Protein AF-A0A426TW66-F1 (afdb_monomer_lite)

Sequence (230 aa):
MRAAFLPTLPHASPLDLADAPLREALSFLQVVGLVAVHGSPQHYQATPQLADAPFALLLLHHLANQCDPRQQALSRIQRTLVASDTLAVTPQALRATMERGPLRDLFAWTGEKVTFWSHLYAYLGLMRRIERTTELLVLPQPALVLTTLTWAQQCLDANPSLAAALRLIDQTLYACFTSHGQLQRGLAQTLSAMERLGQLRFSHHADAAQSLMLGERRVSEVVMAIAKSS

pLDDT: mean 81.34, std 17.37, range [26.92, 97.38]

Foldseek 3Di:
DDDDDDPPDPDDDDPPCVDPVVVVVLVVCVVLQQWDWDDPVTDTDGDPDQPPADPLQSSLLSLLPDPDLLSVVLQVLQLVCQQVLNFKDALVRSQVCCCPHPNNVSDPRDSVVSVVSLVSCVVSQQWDQDPVDRMIGRAGALVNVVSQLVSLCVVDPDFQWPLSSQVCCCNRGHNQAHNVRAGRPRDLVSVVVCVVVVQKDFDDDPPQPDWHDSPPDTTTGIDGDDPPPD

Organism: NCBI:txid2491704

Radius of gyration: 20.42 Å; chains: 1; bounding box: 43×54×55 Å

Structure (mmCIF, N/CA/C/O backbone):
data_AF-A0A426TW66-F1
#
_entry.id   AF-A0A426TW66-F1
#
loop_
_atom_site.group_PDB
_atom_site.id
_atom_site.type_symbol
_atom_site.label_atom_id
_atom_site.label_alt_id
_atom_site.label_comp_id
_atom_site.label_asym_id
_atom_site.label_entity_id
_atom_site.label_seq_id
_atom_site.pdbx_PDB_ins_code
_atom_site.Cartn_x
_atom_site.Cartn_y
_atom_site.Cartn_z
_atom_site.occupancy
_atom_site.B_iso_or_equiv
_atom_site.auth_seq_id
_atom_site.auth_comp_id
_atom_site.auth_asym_id
_atom_site.auth_atom_id
_atom_site.pdbx_PDB_model_num
ATOM 1 N N . MET A 1 1 ? -19.239 38.820 8.062 1.00 35.19 1 MET A N 1
ATOM 2 C CA . MET A 1 1 ? -19.189 38.189 6.726 1.00 35.19 1 MET A CA 1
ATOM 3 C C . MET A 1 1 ? -18.083 38.852 5.918 1.00 35.19 1 MET A C 1
ATOM 5 O O . MET A 1 1 ? -18.256 39.984 5.493 1.00 35.19 1 MET A O 1
ATOM 9 N N . ARG A 1 2 ? -16.920 38.207 5.780 1.00 26.92 2 ARG A N 1
ATOM 10 C CA . ARG A 1 2 ? -15.842 38.652 4.885 1.00 26.92 2 ARG A CA 1
ATOM 11 C C . ARG A 1 2 ? -15.677 37.578 3.817 1.00 26.92 2 ARG A C 1
ATOM 13 O O . ARG A 1 2 ? -15.284 36.463 4.140 1.00 26.92 2 ARG A O 1
ATOM 20 N N . ALA A 1 3 ? -16.045 37.914 2.586 1.00 33.59 3 ALA A N 1
ATOM 21 C CA . ALA A 1 3 ? -15.750 37.106 1.415 1.00 33.59 3 ALA A CA 1
ATOM 22 C C . ALA A 1 3 ? -14.232 37.128 1.187 1.00 33.59 3 ALA A C 1
ATOM 24 O O . ALA A 1 3 ? -13.628 38.201 1.129 1.00 33.59 3 ALA A O 1
ATOM 25 N N . ALA A 1 4 ? -13.618 35.950 1.115 1.00 30.31 4 ALA A N 1
ATOM 26 C CA . ALA A 1 4 ? -12.227 35.817 0.719 1.00 30.31 4 ALA A CA 1
ATOM 27 C C . ALA A 1 4 ? -12.132 36.046 -0.795 1.00 30.31 4 ALA A C 1
ATOM 29 O O . ALA A 1 4 ? -12.751 35.331 -1.580 1.00 30.31 4 ALA A O 1
ATOM 30 N N . PHE A 1 5 ? -11.380 37.075 -1.182 1.00 30.61 5 PHE A N 1
ATOM 31 C CA . PHE A 1 5 ? -10.967 37.321 -2.558 1.00 30.61 5 PHE A CA 1
ATOM 32 C C . PHE A 1 5 ? -10.140 36.128 -3.048 1.00 30.61 5 PHE A C 1
ATOM 34 O O . PHE A 1 5 ? -9.024 35.908 -2.580 1.00 30.61 5 PHE A O 1
ATOM 41 N N . LEU A 1 6 ? -10.682 35.372 -4.000 1.00 28.28 6 LEU A N 1
ATOM 42 C CA . LEU A 1 6 ? -9.867 34.539 -4.874 1.00 28.28 6 LEU A CA 1
ATOM 43 C C . LEU A 1 6 ? -9.188 35.476 -5.884 1.00 28.28 6 LEU A C 1
ATOM 45 O O . LEU A 1 6 ? -9.882 36.312 -6.472 1.00 28.28 6 LEU A O 1
ATOM 49 N N . PRO A 1 7 ? -7.863 35.391 -6.092 1.00 31.64 7 PRO A N 1
ATOM 50 C CA . PRO A 1 7 ? -7.223 36.136 -7.163 1.00 31.64 7 PRO A CA 1
ATOM 51 C C . PRO A 1 7 ? -7.845 35.688 -8.488 1.00 31.64 7 PRO A C 1
ATOM 53 O O . PRO A 1 7 ? -7.851 34.502 -8.818 1.00 31.64 7 PRO A O 1
ATOM 56 N N . THR A 1 8 ? -8.407 36.640 -9.228 1.00 33.94 8 THR A N 1
ATOM 57 C CA . THR A 1 8 ? -8.869 36.439 -10.599 1.00 33.94 8 THR A CA 1
ATOM 58 C C . THR A 1 8 ? -7.674 36.009 -11.439 1.00 33.94 8 THR A C 1
ATOM 60 O O . THR A 1 8 ? -6.828 36.833 -11.789 1.00 33.94 8 THR A O 1
ATOM 63 N N . LEU A 1 9 ? -7.583 34.708 -11.718 1.00 34.56 9 LEU A N 1
ATOM 64 C CA . LEU A 1 9 ? -6.670 34.184 -12.723 1.00 34.56 9 LEU A CA 1
ATOM 65 C C . LEU A 1 9 ? -6.994 34.875 -14.059 1.00 34.56 9 LEU A C 1
ATOM 67 O O . LEU A 1 9 ? -8.177 35.035 -14.382 1.00 34.56 9 LEU A O 1
ATOM 71 N N . PRO A 1 10 ? -5.979 35.314 -14.824 1.00 36.47 10 PRO A N 1
ATOM 72 C CA . PRO A 1 10 ? -6.203 35.868 -16.152 1.00 36.47 10 PRO A CA 1
ATOM 73 C C . PRO A 1 10 ? -6.950 34.825 -16.987 1.00 36.47 10 PRO A C 1
ATOM 75 O O . PRO A 1 10 ? -6.672 33.633 -16.855 1.00 36.47 10 PRO A O 1
ATOM 78 N N . HIS A 1 11 ? -7.932 35.278 -17.776 1.00 37.81 11 HIS A N 1
ATOM 79 C CA . HIS A 1 11 ? -8.797 34.443 -18.611 1.00 37.81 11 HIS A CA 1
ATOM 80 C C . HIS A 1 11 ? -8.051 33.226 -19.161 1.00 37.81 11 HIS A C 1
ATOM 82 O O . HIS A 1 11 ? -7.112 33.371 -19.941 1.00 37.81 11 HIS A O 1
ATOM 88 N N . ALA A 1 12 ? -8.466 32.038 -18.716 1.00 37.38 12 ALA A N 1
ATOM 89 C CA . ALA A 1 12 ? -7.946 30.787 -19.227 1.00 37.38 12 ALA A CA 1
ATOM 90 C C . ALA A 1 12 ? -8.187 30.762 -20.739 1.00 37.38 12 ALA A C 1
ATOM 92 O O . ALA A 1 12 ? -9.336 30.730 -21.187 1.00 37.38 12 ALA A O 1
ATOM 93 N N . SER A 1 13 ? -7.106 30.802 -21.519 1.00 38.66 13 SER A N 1
ATOM 94 C CA . SER A 1 13 ? -7.157 30.384 -22.914 1.00 38.66 13 SER A CA 1
ATOM 95 C C . SER A 1 13 ? -7.835 29.011 -22.970 1.00 38.66 13 SER A C 1
ATOM 97 O O . SER A 1 13 ? -7.556 28.176 -22.101 1.00 38.66 13 SER A O 1
ATOM 99 N N . PRO A 1 14 ? -8.733 28.756 -23.939 1.00 44.84 14 PRO A N 1
ATOM 100 C CA . PRO A 1 14 ? -9.271 27.415 -24.131 1.00 44.84 14 PRO A CA 1
ATOM 101 C C . PRO A 1 14 ? -8.089 26.447 -24.233 1.00 44.84 14 PRO A C 1
ATOM 103 O O . PRO A 1 14 ? -7.143 26.729 -24.966 1.00 44.84 14 PRO A O 1
ATOM 106 N N . LEU A 1 15 ? -8.112 25.376 -23.432 1.00 49.75 15 LEU A N 1
ATOM 107 C CA . LEU A 1 15 ? -7.071 24.345 -23.394 1.00 49.75 15 LEU A CA 1
ATOM 108 C C . LEU A 1 15 ? -6.715 23.939 -24.827 1.00 49.75 15 LEU A C 1
ATOM 110 O O . LEU A 1 15 ? -7.516 23.292 -25.503 1.00 49.75 15 LEU A O 1
ATOM 114 N N . ASP A 1 16 ? -5.539 24.351 -25.293 1.00 49.12 16 ASP A N 1
ATOM 115 C CA . ASP A 1 16 ? -5.092 24.026 -26.638 1.00 49.12 16 ASP A CA 1
ATOM 116 C C . ASP A 1 16 ? -4.598 22.578 -26.641 1.00 49.12 16 ASP A C 1
ATOM 118 O O . ASP A 1 16 ? -3.476 22.267 -26.241 1.00 49.12 16 ASP A O 1
ATOM 122 N N . LEU A 1 17 ? -5.468 21.666 -27.076 1.00 53.66 17 LEU A N 1
ATOM 123 C CA . LEU A 1 17 ? -5.150 20.249 -27.261 1.00 53.66 17 LEU A CA 1
ATOM 124 C C . LEU A 1 17 ? -4.049 20.022 -28.322 1.00 53.66 17 LEU A C 1
ATOM 126 O O . LEU A 1 17 ? -3.665 18.876 -28.552 1.00 53.66 17 LEU A O 1
ATOM 130 N N . ALA A 1 18 ? -3.522 21.067 -28.974 1.00 56.62 18 ALA A N 1
ATOM 131 C CA . ALA A 1 18 ? -2.305 20.981 -29.778 1.00 56.62 18 ALA A CA 1
ATOM 132 C C . ALA A 1 18 ? -1.027 20.806 -28.930 1.00 56.62 18 ALA A C 1
ATOM 134 O O . ALA A 1 18 ? -0.009 20.348 -29.460 1.00 56.62 18 ALA A O 1
ATOM 135 N N . ASP A 1 19 ? -1.068 21.094 -27.627 1.00 70.06 19 ASP A N 1
ATOM 136 C CA . ASP A 1 19 ? 0.079 20.945 -26.731 1.00 70.06 19 ASP A CA 1
ATOM 137 C C . ASP A 1 19 ? 0.457 19.457 -26.555 1.00 70.06 19 ASP A C 1
ATOM 139 O O . ASP A 1 19 ? -0.366 18.607 -26.199 1.00 70.06 19 ASP A O 1
ATOM 143 N N . ALA A 1 20 ? 1.703 19.107 -26.890 1.00 69.62 20 ALA A N 1
ATOM 144 C CA . ALA A 1 20 ? 2.184 17.723 -26.887 1.00 69.62 20 ALA A CA 1
ATOM 145 C C . ALA A 1 20 ? 2.191 17.112 -25.467 1.00 69.62 20 ALA A C 1
ATOM 147 O O . ALA A 1 20 ? 1.575 16.061 -25.290 1.00 69.62 20 ALA A O 1
ATOM 148 N N . PRO A 1 21 ? 2.754 17.784 -24.441 1.00 68.69 21 PRO A N 1
ATOM 149 C CA . PRO A 1 21 ? 2.616 17.400 -23.037 1.00 68.69 21 PRO A CA 1
ATOM 150 C C . PRO A 1 21 ? 1.179 17.141 -22.576 1.00 68.69 21 PRO A C 1
ATOM 152 O O . PRO A 1 21 ? 0.921 16.157 -21.882 1.00 68.69 21 PRO A O 1
ATOM 155 N N . LEU A 1 22 ? 0.226 17.997 -22.962 1.00 70.06 22 LEU A N 1
ATOM 156 C CA . LEU A 1 22 ? -1.175 17.837 -22.570 1.00 70.06 22 LEU A CA 1
ATOM 157 C C . LEU A 1 22 ? -1.795 16.597 -23.221 1.00 70.06 22 LEU A C 1
ATOM 159 O O . LEU A 1 22 ? -2.496 15.839 -22.553 1.00 70.06 22 LEU A O 1
ATOM 163 N N . ARG A 1 23 ? -1.509 16.351 -24.505 1.00 73.38 23 ARG A N 1
ATOM 164 C CA . ARG A 1 23 ? -1.953 15.132 -25.197 1.00 73.38 23 ARG A CA 1
ATOM 165 C C . ARG A 1 23 ? -1.337 13.875 -24.607 1.00 73.38 23 ARG A C 1
ATOM 167 O O . ARG A 1 23 ? -2.048 12.890 -24.448 1.00 73.38 23 ARG A O 1
ATOM 174 N N . GLU A 1 24 ? -0.056 13.899 -24.257 1.00 73.19 24 GLU A N 1
ATOM 175 C CA . GLU A 1 24 ? 0.603 12.773 -23.591 1.00 73.19 24 GLU A CA 1
ATOM 176 C C . GLU A 1 24 ? -0.005 12.510 -22.212 1.00 73.19 24 GLU A C 1
ATOM 178 O O . GLU A 1 24 ? -0.302 11.362 -21.885 1.00 73.19 24 GLU A O 1
ATOM 183 N N . ALA A 1 25 ? -0.276 13.560 -21.433 1.00 70.31 25 ALA A N 1
ATOM 184 C CA . ALA A 1 25 ? -0.934 13.443 -20.139 1.00 70.31 25 ALA A CA 1
ATOM 185 C C . ALA A 1 25 ? -2.369 12.907 -20.268 1.00 70.31 25 ALA A C 1
ATOM 187 O O . ALA A 1 25 ? -2.740 11.989 -19.544 1.00 70.31 25 ALA A O 1
ATOM 188 N N . LEU A 1 26 ? -3.171 13.418 -21.207 1.00 71.56 26 LEU A N 1
ATOM 189 C CA . LEU A 1 26 ? -4.536 12.935 -21.450 1.00 71.56 26 LEU A CA 1
ATOM 190 C C . LEU A 1 26 ? -4.548 11.509 -22.005 1.00 71.56 26 LEU A C 1
ATOM 192 O O . LEU A 1 26 ? -5.358 10.695 -21.566 1.00 71.56 26 LEU A O 1
ATOM 196 N N . SER A 1 27 ? -3.618 11.174 -22.901 1.00 71.31 27 SER A N 1
ATOM 197 C CA . SER A 1 27 ? -3.437 9.810 -23.397 1.00 71.31 27 SER A CA 1
ATOM 198 C C . SER A 1 27 ? -3.024 8.874 -22.270 1.00 71.31 27 SER A C 1
ATOM 200 O O . SER A 1 27 ? -3.526 7.756 -22.208 1.00 71.31 27 SER A O 1
ATOM 202 N N . PHE A 1 28 ? -2.145 9.310 -21.365 1.00 70.12 28 PHE A N 1
ATOM 203 C CA . PHE A 1 28 ? -1.810 8.549 -20.170 1.00 70.12 28 PHE A CA 1
ATOM 204 C C . PHE A 1 28 ? -3.052 8.356 -19.306 1.00 70.12 28 PHE A C 1
ATOM 206 O O . PHE A 1 28 ? -3.385 7.215 -19.027 1.00 70.12 28 PHE A O 1
ATOM 213 N N . LEU A 1 29 ? -3.776 9.424 -18.950 1.00 69.19 29 LEU A N 1
ATOM 214 C CA . LEU A 1 29 ? -4.991 9.372 -18.126 1.00 69.19 29 LEU A CA 1
ATOM 215 C C . LEU A 1 29 ? -6.088 8.483 -18.729 1.00 69.19 29 LEU A C 1
ATOM 217 O O . LEU A 1 29 ? -6.803 7.810 -17.990 1.00 69.19 29 LEU A O 1
ATOM 221 N N . GLN A 1 30 ? -6.196 8.448 -20.056 1.00 70.62 30 GLN A N 1
ATOM 222 C CA . GLN A 1 30 ? -7.100 7.562 -20.779 1.00 70.62 30 GLN A CA 1
ATOM 223 C C . GLN A 1 30 ? -6.623 6.106 -20.755 1.00 70.62 30 GLN A C 1
ATOM 225 O O . GLN A 1 30 ? -7.411 5.209 -20.466 1.00 70.62 30 GLN A O 1
ATOM 230 N N . VAL A 1 31 ? -5.339 5.854 -21.034 1.00 67.19 31 VAL A N 1
ATOM 231 C CA . VAL A 1 31 ? -4.741 4.509 -20.948 1.00 67.19 31 VAL A CA 1
ATOM 232 C C . VAL A 1 31 ? -4.851 3.972 -19.528 1.00 67.19 31 VAL A C 1
ATOM 234 O O . VAL A 1 31 ? -5.164 2.800 -19.337 1.00 67.19 31 VAL A O 1
ATOM 237 N N . VAL A 1 32 ? -4.653 4.842 -18.538 1.00 60.81 32 VAL A N 1
ATOM 238 C CA . VAL A 1 32 ? -4.833 4.523 -17.129 1.00 60.81 32 VAL A CA 1
ATOM 239 C C . VAL A 1 32 ? -6.288 4.643 -16.672 1.00 60.81 32 VAL A C 1
ATOM 241 O O . VAL A 1 32 ? -6.560 4.733 -15.482 1.00 60.81 32 VAL A O 1
ATOM 244 N N . GLY A 1 33 ? -7.246 4.681 -17.600 1.00 60.69 33 GLY A N 1
ATOM 245 C CA . GLY A 1 33 ? -8.676 4.591 -17.321 1.00 60.69 33 GLY A CA 1
ATOM 246 C C . GLY A 1 33 ? -9.212 5.577 -16.284 1.00 60.69 33 GLY A C 1
ATOM 247 O O . GLY A 1 33 ? -10.259 5.297 -15.721 1.00 60.69 33 GLY A O 1
ATOM 248 N N . LEU A 1 34 ? -8.506 6.677 -15.999 1.00 64.75 34 LEU A N 1
ATOM 249 C CA . LEU A 1 34 ? -8.925 7.738 -15.079 1.00 64.75 34 LEU A CA 1
ATOM 250 C C . LEU A 1 34 ? -9.859 8.724 -15.782 1.00 64.75 34 LEU A C 1
ATOM 252 O O . LEU A 1 34 ? -10.642 9.423 -15.141 1.00 64.75 34 LEU A O 1
ATOM 256 N N . VAL A 1 35 ? -9.773 8.776 -17.111 1.00 67.62 35 VAL A N 1
ATOM 257 C CA . VAL A 1 35 ? -10.575 9.642 -17.963 1.00 67.62 35 VAL A CA 1
ATOM 258 C C . VAL A 1 35 ? -11.115 8.834 -19.142 1.00 67.62 35 VAL A C 1
ATOM 260 O O . VAL A 1 35 ? -10.364 8.179 -19.861 1.00 67.62 35 VAL A O 1
ATOM 263 N N . ALA A 1 36 ? -12.426 8.893 -19.355 1.00 68.88 36 ALA A N 1
ATOM 264 C CA . ALA A 1 36 ? -13.093 8.394 -20.546 1.00 68.88 36 ALA A CA 1
ATOM 265 C C . ALA A 1 36 ? -13.206 9.507 -21.592 1.00 68.88 36 ALA A C 1
ATOM 267 O O . ALA A 1 36 ? -13.403 10.676 -21.257 1.00 68.88 36 ALA A O 1
ATOM 268 N N . VAL A 1 37 ? -13.091 9.136 -22.867 1.00 74.69 37 VAL A N 1
ATOM 269 C CA . VAL A 1 37 ? -13.236 10.058 -23.998 1.00 74.69 37 VAL A CA 1
ATOM 270 C C . VAL A 1 37 ? -14.542 9.753 -24.715 1.00 74.69 37 VAL A C 1
ATOM 272 O O . VAL A 1 37 ? -14.775 8.619 -25.135 1.00 74.69 37 VAL A O 1
ATOM 275 N N . HIS A 1 38 ? -15.385 10.768 -24.871 1.00 72.06 38 HIS A N 1
ATOM 276 C CA . HIS A 1 38 ? -16.687 10.663 -25.517 1.00 72.06 38 HIS A CA 1
ATOM 277 C C . HIS A 1 38 ? -16.823 11.678 -26.658 1.00 72.06 38 HIS A C 1
ATOM 279 O O . HIS A 1 38 ? -16.454 12.840 -26.509 1.00 72.06 38 HIS A O 1
ATOM 285 N N . GLY A 1 39 ? -17.416 11.249 -27.775 1.00 57.22 39 GLY A N 1
ATOM 286 C CA . GLY A 1 39 ? -17.842 12.130 -28.868 1.00 57.22 39 GLY A CA 1
ATOM 287 C C . GLY A 1 39 ? -16.733 12.718 -29.754 1.00 57.22 39 GLY A C 1
ATOM 288 O O . GLY A 1 39 ? -15.549 12.407 -29.619 1.00 57.22 39 GLY A O 1
ATOM 289 N N . SER A 1 40 ? -17.169 13.556 -30.701 1.00 62.44 40 SER A N 1
ATOM 290 C CA . SER A 1 40 ? -16.337 14.428 -31.539 1.00 62.44 40 SER A CA 1
ATOM 291 C C . SER A 1 40 ? -17.001 15.815 -31.589 1.00 62.44 40 SER A C 1
ATOM 293 O O . SER A 1 40 ? -18.122 15.901 -32.099 1.00 62.44 40 SER A O 1
ATOM 295 N N . PRO A 1 41 ? -16.382 16.886 -31.051 1.00 63.00 41 PRO A N 1
ATOM 296 C CA . PRO A 1 41 ? -15.041 16.939 -30.459 1.00 63.00 41 PRO A CA 1
ATOM 297 C C . PRO A 1 41 ? -14.900 16.080 -29.190 1.00 63.00 41 PRO A C 1
ATOM 299 O O . PRO A 1 41 ? -15.884 15.739 -28.540 1.00 63.00 41 PRO A O 1
ATOM 302 N N . GLN A 1 42 ? -13.661 15.687 -28.879 1.00 68.88 42 GLN A N 1
ATOM 303 C CA . GLN A 1 42 ? -13.348 14.798 -27.757 1.00 68.88 42 GLN A CA 1
ATOM 304 C C . GLN A 1 42 ? -13.695 15.465 -26.419 1.00 68.88 42 GLN A C 1
ATOM 306 O O . GLN A 1 42 ? -13.062 16.445 -26.025 1.00 68.88 42 GLN A O 1
ATOM 311 N N . HIS A 1 43 ? -14.665 14.905 -25.699 1.00 66.88 43 HIS A N 1
ATOM 312 C CA . HIS A 1 43 ? -14.986 15.283 -24.328 1.00 66.88 43 HIS A CA 1
ATOM 313 C C . HIS A 1 43 ? -14.383 14.279 -23.352 1.00 66.88 43 HIS A C 1
ATOM 315 O O . HIS A 1 43 ? -14.708 13.094 -23.374 1.00 66.88 43 HIS A O 1
ATOM 321 N N . TYR A 1 44 ? -13.512 14.778 -22.484 1.00 65.50 44 TYR A N 1
ATOM 322 C CA . TYR A 1 44 ? -12.848 14.013 -21.439 1.00 65.50 44 TYR A CA 1
ATOM 323 C C . TYR A 1 44 ? -13.695 14.076 -20.161 1.00 65.50 44 TYR A C 1
ATOM 325 O O . TYR A 1 44 ? -13.933 15.161 -19.632 1.00 65.50 44 TYR A O 1
ATOM 333 N N . GLN A 1 45 ? -14.166 12.932 -19.670 1.00 59.75 45 GLN A N 1
ATOM 334 C CA . GLN A 1 45 ? -14.886 12.821 -18.399 1.00 59.75 45 GLN A CA 1
ATOM 335 C C . GLN A 1 45 ? -14.107 11.923 -17.449 1.00 59.75 45 GLN A C 1
ATOM 337 O O . GLN A 1 45 ? -13.663 10.849 -17.845 1.00 59.75 45 GLN A O 1
ATOM 342 N N . ALA A 1 46 ? -13.947 12.340 -16.193 1.00 61.06 46 ALA A N 1
ATOM 343 C CA . ALA A 1 46 ? -13.412 11.448 -15.173 1.00 61.06 46 ALA A CA 1
ATOM 344 C C . ALA A 1 46 ? -14.313 10.209 -15.083 1.00 61.06 46 ALA A C 1
ATOM 346 O O . ALA A 1 46 ? -15.533 10.329 -14.956 1.00 61.06 46 ALA A O 1
ATOM 347 N N . THR A 1 47 ? -13.730 9.018 -15.182 1.00 59.19 47 THR A N 1
ATOM 348 C CA . THR A 1 47 ? -14.491 7.787 -14.935 1.00 59.19 47 THR A CA 1
ATOM 349 C C . THR A 1 47 ? -14.946 7.763 -13.476 1.00 59.19 47 THR A C 1
ATOM 351 O O . THR A 1 47 ? -14.193 8.244 -12.627 1.00 59.19 47 THR A O 1
ATOM 354 N N . PRO A 1 48 ? -16.116 7.183 -13.149 1.00 52.47 48 PRO A N 1
ATOM 355 C CA . PRO A 1 48 ? -16.572 7.046 -11.770 1.00 52.47 48 PRO A CA 1
ATOM 356 C C . PRO A 1 48 ? -15.665 6.057 -11.028 1.00 52.47 48 PRO A C 1
ATOM 358 O O . PRO A 1 48 ? -15.943 4.866 -10.936 1.00 52.47 48 PRO A O 1
ATOM 361 N N . GLN A 1 49 ? -14.540 6.547 -10.529 1.00 60.34 49 GLN A N 1
ATOM 362 C CA . GLN A 1 49 ? -13.662 5.843 -9.613 1.00 60.34 49 GLN A CA 1
ATOM 363 C C . GLN A 1 49 ? -13.711 6.630 -8.311 1.00 60.34 49 GLN A C 1
ATOM 365 O O . GLN A 1 49 ? -13.492 7.835 -8.337 1.00 60.34 49 GLN A O 1
ATOM 370 N N . LEU A 1 50 ? -14.084 5.950 -7.221 1.00 63.19 50 LEU A N 1
ATOM 371 C CA . LEU A 1 50 ? -14.107 6.435 -5.833 1.00 63.19 50 LEU A CA 1
ATOM 372 C C . LEU A 1 50 ? -14.485 7.930 -5.705 1.00 63.19 50 LEU A C 1
ATOM 374 O O . LEU A 1 50 ? -13.608 8.791 -5.672 1.00 63.19 50 LEU A O 1
ATOM 378 N N . ALA A 1 51 ? -15.786 8.242 -5.655 1.00 60.50 51 ALA A N 1
ATOM 379 C CA . ALA A 1 51 ? -16.274 9.623 -5.555 1.00 60.50 51 ALA A CA 1
ATOM 380 C C . ALA A 1 51 ? -15.555 10.403 -4.433 1.00 60.50 51 ALA A C 1
ATOM 382 O O . ALA A 1 51 ? -15.381 9.885 -3.332 1.00 60.50 51 ALA A O 1
ATOM 383 N N . ASP A 1 52 ? -15.106 11.623 -4.745 1.00 68.94 52 ASP A N 1
ATOM 384 C CA . ASP A 1 52 ? -14.376 12.535 -3.848 1.00 68.94 52 ASP A CA 1
ATOM 385 C C . ASP A 1 52 ? -13.030 12.019 -3.294 1.00 68.94 52 ASP A C 1
ATOM 387 O O . ASP A 1 52 ? -12.428 12.641 -2.413 1.00 68.94 52 ASP A O 1
ATOM 391 N N . ALA A 1 53 ? -12.500 10.913 -3.826 1.00 72.94 53 ALA A N 1
ATOM 392 C CA . ALA A 1 53 ? -11.198 10.407 -3.424 1.00 72.94 53 ALA A CA 1
ATOM 393 C C . ALA A 1 53 ? -10.043 11.276 -3.959 1.00 72.94 53 ALA A C 1
ATOM 395 O O . ALA A 1 53 ? -10.066 11.723 -5.110 1.00 72.94 53 ALA A O 1
ATOM 396 N N . PRO A 1 54 ? -8.967 11.471 -3.175 1.00 79.75 54 PRO A N 1
ATOM 397 C CA . PRO A 1 54 ? -7.785 12.162 -3.667 1.00 79.75 54 PRO A CA 1
ATOM 398 C C . PRO A 1 54 ? -7.112 11.360 -4.786 1.00 79.75 54 PRO A C 1
ATOM 400 O O . PRO A 1 54 ? -7.108 10.128 -4.773 1.00 79.75 54 PRO A O 1
ATOM 403 N N . PHE A 1 55 ? -6.464 12.063 -5.719 1.00 80.50 55 PHE A N 1
ATOM 404 C CA . PHE A 1 55 ? -5.837 11.476 -6.911 1.00 80.50 55 PHE A CA 1
ATOM 405 C C . PHE A 1 55 ? -4.931 10.268 -6.618 1.00 80.50 55 PHE A C 1
ATOM 407 O O . PHE A 1 55 ? -4.963 9.282 -7.347 1.00 80.50 55 PHE A O 1
ATOM 414 N N . ALA A 1 56 ? -4.159 10.306 -5.527 1.00 83.19 56 ALA A N 1
ATOM 415 C CA . ALA A 1 56 ? -3.306 9.186 -5.131 1.00 83.19 56 ALA A CA 1
ATOM 416 C C . ALA A 1 56 ? -4.104 7.890 -4.888 1.00 83.19 56 ALA A C 1
ATOM 418 O O . ALA A 1 56 ? -3.650 6.813 -5.265 1.00 83.19 56 ALA A O 1
ATOM 419 N N . LEU A 1 57 ? -5.303 7.989 -4.304 1.00 85.25 57 LEU A N 1
ATOM 420 C CA . LEU A 1 57 ? -6.180 6.846 -4.054 1.00 85.25 57 LEU A CA 1
ATOM 421 C C . LEU A 1 57 ? -6.764 6.293 -5.358 1.00 85.25 57 LEU A C 1
ATOM 423 O O . LEU A 1 57 ? -6.790 5.080 -5.545 1.00 85.25 57 LEU A O 1
ATOM 427 N N . LEU A 1 58 ? -7.166 7.183 -6.271 1.00 84.50 58 LEU A N 1
ATOM 428 C CA . LEU A 1 58 ? -7.634 6.814 -7.611 1.00 84.50 58 LEU A CA 1
ATOM 429 C C . LEU A 1 58 ? -6.546 6.074 -8.389 1.00 84.50 58 LEU A C 1
ATOM 431 O O . LEU A 1 58 ? -6.788 5.007 -8.946 1.00 84.50 58 LEU A O 1
ATOM 435 N N . LEU A 1 59 ? -5.318 6.595 -8.366 1.00 85.44 59 LEU A N 1
ATOM 436 C CA . LEU A 1 59 ? -4.196 5.966 -9.049 1.00 85.44 59 LEU A CA 1
ATOM 437 C C . LEU A 1 59 ? -3.843 4.605 -8.431 1.00 85.44 59 LEU A C 1
ATOM 439 O O . LEU A 1 59 ? -3.564 3.664 -9.169 1.00 85.44 59 LEU A O 1
ATOM 443 N N . LEU A 1 60 ? -3.895 4.463 -7.102 1.00 89.88 60 LEU A N 1
ATOM 444 C CA . LEU A 1 60 ? -3.703 3.172 -6.431 1.00 89.88 60 LEU A CA 1
ATOM 445 C C . LEU A 1 60 ? -4.780 2.158 -6.819 1.00 89.88 60 LEU A C 1
ATOM 447 O O . LEU A 1 60 ? -4.446 1.041 -7.213 1.00 89.88 60 LEU A O 1
ATOM 451 N N . HIS A 1 61 ? -6.050 2.563 -6.769 1.00 88.69 61 HIS A N 1
ATOM 452 C CA . HIS A 1 61 ? -7.172 1.739 -7.206 1.00 88.69 61 HIS A CA 1
ATOM 453 C C . HIS A 1 61 ? -6.985 1.267 -8.648 1.00 88.69 61 HIS A C 1
ATOM 455 O O . HIS A 1 61 ? -7.131 0.086 -8.960 1.00 88.69 61 HIS A O 1
ATOM 461 N N . HIS A 1 62 ? -6.591 2.178 -9.528 1.00 83.25 62 HIS A N 1
ATOM 462 C CA . HIS A 1 62 ? -6.366 1.851 -10.918 1.00 83.25 62 HIS A CA 1
ATOM 463 C C . HIS A 1 62 ? -5.185 0.883 -11.117 1.00 83.25 62 HIS A C 1
ATOM 465 O O . HIS A 1 62 ? -5.320 -0.134 -11.797 1.00 83.25 62 HIS A O 1
ATOM 471 N N . LEU A 1 63 ? -4.038 1.135 -10.475 1.00 86.56 63 LEU A N 1
ATOM 472 C CA . LEU A 1 63 ? -2.871 0.242 -10.515 1.00 86.56 63 LEU A CA 1
ATOM 473 C C . LEU A 1 63 ? -3.175 -1.157 -9.951 1.00 86.56 63 LEU A C 1
ATOM 475 O O . LEU A 1 63 ? -2.570 -2.145 -10.385 1.00 86.56 63 LEU A O 1
ATOM 479 N N . ALA A 1 64 ? -4.091 -1.255 -8.986 1.00 87.12 64 ALA A N 1
ATOM 480 C CA . ALA A 1 64 ? -4.529 -2.519 -8.407 1.00 87.12 64 ALA A CA 1
ATOM 481 C C . ALA A 1 64 ? -5.440 -3.328 -9.346 1.00 87.12 64 ALA A C 1
ATOM 483 O O . ALA A 1 64 ? -5.360 -4.556 -9.311 1.00 87.12 64 ALA A O 1
ATOM 484 N N . ASN A 1 65 ? -6.236 -2.657 -10.190 1.00 84.06 65 ASN A N 1
ATOM 485 C CA . ASN A 1 65 ? -7.290 -3.252 -11.027 1.00 84.06 65 ASN A CA 1
ATOM 486 C C . ASN A 1 65 ? -6.941 -3.366 -12.522 1.00 84.06 65 ASN A C 1
ATOM 488 O O . ASN A 1 65 ? -7.813 -3.618 -13.354 1.00 84.06 65 ASN A O 1
ATOM 492 N N . GLN A 1 66 ? -5.668 -3.205 -12.879 1.00 81.44 66 GLN A N 1
ATOM 493 C CA . GLN A 1 66 ? -5.204 -3.413 -14.252 1.00 81.44 66 GLN A CA 1
ATOM 494 C C . GLN A 1 66 ? -5.521 -4.821 -14.749 1.00 81.44 66 GLN A C 1
ATOM 496 O O . GLN A 1 66 ? -5.378 -5.779 -13.996 1.00 81.44 66 GLN A O 1
ATOM 501 N N . CYS A 1 67 ? -5.864 -4.972 -16.029 1.00 78.12 67 CYS A N 1
ATOM 502 C CA . CYS A 1 67 ? -6.057 -6.288 -16.651 1.00 78.12 67 CYS A CA 1
ATOM 503 C C . CYS A 1 67 ? -4.778 -6.817 -17.321 1.00 78.12 67 CYS A C 1
ATOM 505 O O . CYS A 1 67 ? -4.513 -8.017 -17.277 1.00 78.12 67 CYS A O 1
ATOM 507 N N . ASP A 1 68 ? -3.964 -5.936 -17.912 1.00 80.88 68 ASP A N 1
ATOM 508 C CA . ASP A 1 68 ? -2.708 -6.318 -18.566 1.00 80.88 68 ASP A CA 1
ATOM 509 C C . ASP A 1 68 ? -1.648 -6.716 -17.513 1.00 80.88 68 ASP A C 1
ATOM 511 O O . ASP A 1 68 ? -1.301 -5.894 -16.657 1.00 80.88 68 ASP A O 1
ATOM 515 N N . PRO A 1 69 ? -1.072 -7.937 -17.572 1.00 80.88 69 PRO A N 1
ATOM 516 C CA . PRO A 1 69 ? 0.001 -8.373 -16.676 1.00 80.88 69 PRO A CA 1
ATOM 517 C C . PRO A 1 69 ? 1.197 -7.414 -16.598 1.00 80.88 69 PRO A C 1
ATOM 519 O O . PRO A 1 69 ? 1.821 -7.295 -15.540 1.00 80.88 69 PRO A O 1
ATOM 522 N N . ARG A 1 70 ? 1.523 -6.718 -17.693 1.00 80.50 70 ARG A N 1
ATOM 523 C CA . ARG A 1 70 ? 2.604 -5.725 -17.737 1.00 80.50 70 ARG A CA 1
ATOM 524 C C . ARG A 1 70 ? 2.253 -4.483 -16.927 1.00 80.50 70 ARG A C 1
ATOM 526 O O . ARG A 1 70 ? 3.072 -4.018 -16.139 1.00 80.50 70 ARG A O 1
ATOM 533 N N . GLN A 1 71 ? 1.032 -3.980 -17.059 1.00 79.69 71 GLN A N 1
ATOM 534 C CA . GLN A 1 71 ? 0.550 -2.839 -16.276 1.00 79.69 71 GLN A CA 1
ATOM 535 C C . GLN A 1 71 ? 0.374 -3.213 -14.794 1.00 79.69 71 GLN A C 1
ATOM 537 O O . GLN A 1 71 ? 0.762 -2.450 -13.908 1.00 79.69 71 GLN A O 1
ATOM 542 N N . GLN A 1 72 ? -0.095 -4.436 -14.514 1.00 83.44 72 GLN A N 1
ATOM 543 C CA . GLN A 1 72 ? -0.169 -4.996 -13.160 1.00 83.44 72 GLN A CA 1
ATOM 544 C C . GLN A 1 72 ? 1.199 -5.139 -12.488 1.00 83.44 72 GLN A C 1
ATOM 546 O O . GLN A 1 72 ? 1.265 -5.240 -11.263 1.00 83.44 72 GLN A O 1
ATOM 551 N N . ALA A 1 73 ? 2.302 -5.180 -13.241 1.00 85.69 73 ALA A N 1
ATOM 552 C CA . ALA A 1 73 ? 3.617 -5.394 -12.654 1.00 85.69 73 ALA A CA 1
ATOM 553 C C . ALA A 1 73 ? 3.916 -4.376 -11.551 1.00 85.69 73 ALA A C 1
ATOM 555 O O . ALA A 1 73 ? 4.420 -4.766 -10.506 1.00 85.69 73 ALA A O 1
ATOM 556 N N . LEU A 1 74 ? 3.530 -3.107 -11.729 1.00 87.44 74 LEU A N 1
ATOM 557 C CA . LEU A 1 74 ? 3.763 -2.053 -10.740 1.00 87.44 74 LEU A CA 1
ATOM 558 C C . LEU A 1 74 ? 3.152 -2.396 -9.371 1.00 87.44 74 LEU A C 1
ATOM 560 O O . LEU A 1 74 ? 3.843 -2.280 -8.358 1.00 87.44 74 LEU A O 1
ATOM 564 N N . SER A 1 75 ? 1.896 -2.854 -9.333 1.00 90.88 75 SER A N 1
ATOM 565 C CA . SER A 1 75 ? 1.241 -3.299 -8.092 1.00 90.88 75 SER A CA 1
ATOM 566 C C . SER A 1 75 ? 1.784 -4.637 -7.601 1.00 90.88 75 SER A C 1
ATOM 568 O O . SER A 1 75 ? 1.992 -4.815 -6.402 1.00 90.88 75 SER A O 1
ATOM 570 N N . ARG A 1 76 ? 2.131 -5.559 -8.504 1.00 91.88 76 ARG A N 1
ATOM 571 C CA . ARG A 1 76 ? 2.731 -6.853 -8.141 1.00 91.88 76 ARG A CA 1
ATOM 572 C C . ARG A 1 76 ? 4.092 -6.724 -7.453 1.00 91.88 76 ARG A C 1
ATOM 574 O O . ARG A 1 76 ? 4.373 -7.538 -6.574 1.00 91.88 76 ARG A O 1
ATOM 581 N N . ILE A 1 77 ? 4.918 -5.727 -7.789 1.00 93.69 77 ILE A N 1
ATOM 582 C CA . ILE A 1 77 ? 6.180 -5.481 -7.065 1.00 93.69 77 ILE A CA 1
ATOM 583 C C . ILE A 1 77 ? 5.882 -5.195 -5.590 1.00 93.69 77 ILE A C 1
ATOM 585 O O . ILE A 1 77 ? 6.433 -5.861 -4.713 1.00 93.69 77 ILE A O 1
ATOM 589 N N . GLN A 1 78 ? 4.976 -4.252 -5.311 1.00 94.75 78 GLN A N 1
ATOM 590 C CA . GLN A 1 78 ? 4.605 -3.898 -3.940 1.00 94.75 78 GLN A CA 1
ATOM 591 C C . GLN A 1 78 ? 4.016 -5.098 -3.197 1.00 94.75 78 GLN A C 1
ATOM 593 O O . GLN A 1 78 ? 4.456 -5.395 -2.087 1.00 94.75 78 GLN A O 1
ATOM 598 N N . ARG A 1 79 ? 3.110 -5.847 -3.838 1.00 94.56 79 ARG A N 1
ATOM 599 C CA . ARG A 1 79 ? 2.542 -7.074 -3.264 1.00 94.56 79 ARG A CA 1
ATOM 600 C C . ARG A 1 79 ? 3.610 -8.124 -2.958 1.00 94.56 79 ARG A C 1
ATOM 602 O O . ARG A 1 79 ? 3.531 -8.764 -1.922 1.00 94.56 79 ARG A O 1
ATOM 609 N N . THR A 1 80 ? 4.632 -8.275 -3.803 1.00 94.19 80 THR A N 1
ATOM 610 C CA . THR A 1 80 ? 5.737 -9.229 -3.580 1.00 94.19 80 THR A CA 1
ATOM 611 C C . THR A 1 80 ? 6.574 -8.849 -2.357 1.00 94.19 80 THR A C 1
ATOM 613 O O . THR A 1 80 ? 6.898 -9.706 -1.531 1.00 94.19 80 THR A O 1
ATOM 616 N N . LEU A 1 81 ? 6.897 -7.560 -2.216 1.00 95.38 81 LEU A N 1
ATOM 617 C CA . LEU A 1 81 ? 7.643 -7.045 -1.066 1.00 95.38 81 LEU A CA 1
ATOM 618 C C . LEU A 1 81 ? 6.844 -7.204 0.231 1.00 95.38 81 LEU A C 1
ATOM 620 O O . LEU A 1 81 ? 7.389 -7.649 1.239 1.00 95.38 81 LEU A O 1
ATOM 624 N N . VAL A 1 82 ? 5.547 -6.894 0.188 1.00 96.31 82 VAL A N 1
ATOM 625 C CA . VAL A 1 82 ? 4.643 -7.038 1.332 1.00 96.31 82 VAL A CA 1
ATOM 626 C C . VAL A 1 82 ? 4.420 -8.501 1.706 1.00 96.31 82 VAL A C 1
ATOM 628 O O . VAL A 1 82 ? 4.534 -8.845 2.880 1.00 96.31 82 VAL A O 1
ATOM 631 N N . ALA A 1 83 ? 4.186 -9.377 0.726 1.00 95.56 83 ALA A N 1
ATOM 632 C CA . ALA A 1 83 ? 4.025 -10.811 0.947 1.00 95.56 83 ALA A CA 1
ATOM 633 C C . ALA A 1 83 ? 5.227 -11.407 1.696 1.00 95.56 83 ALA A C 1
ATOM 635 O O . ALA A 1 83 ? 5.039 -12.247 2.571 1.00 95.56 83 ALA A O 1
ATOM 636 N N . SER A 1 84 ? 6.430 -10.909 1.397 1.00 95.00 84 SER A N 1
ATOM 637 C CA . SER A 1 84 ? 7.699 -11.343 1.994 1.00 95.00 84 SER A CA 1
ATOM 638 C C . SER A 1 84 ? 8.067 -10.607 3.296 1.00 95.00 84 SER A C 1
ATOM 640 O O . SER A 1 84 ? 9.209 -10.706 3.736 1.00 95.00 84 SER A O 1
ATOM 642 N N . ASP A 1 85 ? 7.158 -9.811 3.871 1.00 96.12 85 ASP A N 1
ATOM 643 C CA . ASP A 1 85 ? 7.400 -8.923 5.027 1.00 96.12 85 ASP A CA 1
ATOM 644 C C . ASP A 1 85 ? 8.667 -8.048 4.889 1.00 96.12 85 ASP A C 1
ATOM 646 O O . ASP A 1 85 ? 9.378 -7.760 5.855 1.00 96.12 85 ASP A O 1
ATOM 650 N N . THR A 1 86 ? 8.990 -7.616 3.666 1.00 95.69 86 THR A N 1
ATOM 651 C CA . THR A 1 86 ? 10.168 -6.777 3.418 1.00 95.69 86 THR A CA 1
ATOM 652 C C . THR A 1 86 ? 9.919 -5.376 3.966 1.00 95.69 86 THR A C 1
ATOM 654 O O . THR A 1 86 ? 8.972 -4.711 3.553 1.00 95.69 86 THR A O 1
ATOM 657 N N . LEU A 1 87 ? 10.776 -4.914 4.883 1.00 95.75 87 LEU A N 1
ATOM 658 C CA . LEU A 1 87 ? 10.719 -3.551 5.427 1.00 95.75 87 LEU A CA 1
ATOM 659 C C . LEU A 1 87 ? 11.631 -2.580 4.669 1.00 95.75 87 LEU A C 1
ATOM 661 O O . LEU A 1 87 ? 11.261 -1.427 4.472 1.00 95.75 87 LEU A O 1
ATOM 665 N N . ALA A 1 88 ? 12.811 -3.036 4.252 1.00 95.50 88 ALA A N 1
ATOM 666 C CA . ALA A 1 88 ? 13.814 -2.230 3.568 1.00 95.50 88 ALA A CA 1
ATOM 667 C C . ALA A 1 88 ? 14.387 -3.004 2.378 1.00 95.50 88 ALA A C 1
ATOM 669 O O . ALA A 1 88 ? 14.626 -4.208 2.472 1.00 95.50 88 ALA A O 1
ATOM 670 N N . VAL A 1 89 ? 14.602 -2.318 1.258 1.00 95.56 89 VAL A N 1
ATOM 671 C CA . VAL A 1 89 ? 15.179 -2.905 0.045 1.00 95.56 89 VAL A CA 1
ATOM 672 C C . VAL A 1 89 ? 16.004 -1.867 -0.710 1.00 95.56 89 VAL A C 1
ATOM 674 O O . VAL A 1 89 ? 15.636 -0.697 -0.773 1.00 95.56 89 VAL A O 1
ATOM 677 N N . THR A 1 90 ? 17.119 -2.274 -1.312 1.00 94.88 90 THR A N 1
ATOM 678 C CA . THR A 1 90 ? 17.881 -1.401 -2.218 1.00 94.88 90 THR A CA 1
ATOM 679 C C . THR A 1 90 ? 17.379 -1.554 -3.658 1.00 94.88 90 THR A C 1
ATOM 681 O O . THR A 1 90 ? 16.920 -2.636 -4.031 1.00 94.88 90 THR A O 1
ATOM 684 N N . PRO A 1 91 ? 17.510 -0.535 -4.528 1.00 92.44 91 PRO A N 1
ATOM 685 C CA . PRO A 1 91 ? 17.171 -0.656 -5.946 1.00 92.44 91 PRO A CA 1
ATOM 686 C C . PRO A 1 91 ? 17.864 -1.836 -6.641 1.00 92.44 91 PRO A C 1
ATOM 688 O O . PRO A 1 91 ? 17.258 -2.508 -7.472 1.00 92.44 91 PRO A O 1
ATOM 691 N N . GLN A 1 92 ? 19.115 -2.131 -6.273 1.00 93.44 92 GLN A N 1
ATOM 692 C CA . GLN A 1 92 ? 19.862 -3.264 -6.820 1.00 93.44 92 GLN A CA 1
ATOM 693 C C . GLN A 1 92 ? 19.268 -4.610 -6.381 1.00 93.44 92 GLN A C 1
ATOM 695 O O . GLN A 1 92 ? 19.068 -5.489 -7.219 1.00 93.44 92 GLN A O 1
ATOM 700 N N . ALA A 1 93 ? 18.955 -4.771 -5.091 1.00 93.81 93 ALA A N 1
ATOM 701 C CA . ALA A 1 93 ? 18.333 -5.990 -4.575 1.00 93.81 93 ALA A CA 1
ATOM 702 C C . ALA A 1 93 ? 16.919 -6.184 -5.139 1.00 93.81 93 ALA A C 1
ATOM 704 O O . ALA A 1 93 ? 16.542 -7.293 -5.523 1.00 93.81 93 ALA A O 1
ATOM 705 N N . LEU A 1 94 ? 16.159 -5.093 -5.261 1.00 93.56 94 LEU A N 1
ATOM 706 C CA . LEU A 1 94 ? 14.841 -5.099 -5.878 1.00 93.5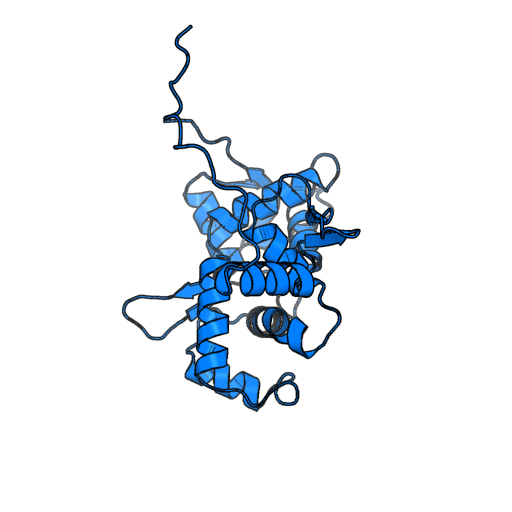6 94 LEU A CA 1
ATOM 707 C C . LEU A 1 94 ? 14.926 -5.551 -7.336 1.00 93.56 94 LEU A C 1
ATOM 709 O O . LEU A 1 94 ? 14.229 -6.484 -7.724 1.00 93.56 94 LEU A O 1
ATOM 713 N N . ARG A 1 95 ? 15.832 -4.958 -8.123 1.00 93.38 95 ARG A N 1
ATOM 714 C CA . ARG A 1 95 ? 16.074 -5.362 -9.512 1.00 93.38 95 ARG A CA 1
ATOM 715 C C . ARG A 1 95 ? 16.396 -6.851 -9.614 1.00 93.38 95 ARG A C 1
ATOM 717 O O . ARG A 1 95 ? 15.747 -7.552 -10.382 1.00 93.38 95 ARG A O 1
ATOM 724 N N . ALA A 1 96 ? 17.340 -7.337 -8.808 1.00 92.56 96 ALA A N 1
ATOM 725 C CA . ALA A 1 96 ? 17.721 -8.747 -8.803 1.00 92.56 96 ALA A CA 1
ATOM 726 C C . ALA A 1 96 ? 16.536 -9.666 -8.452 1.00 92.56 96 ALA A C 1
ATOM 728 O O . ALA A 1 96 ? 16.398 -10.748 -9.022 1.00 92.56 96 ALA A O 1
ATOM 729 N N . THR A 1 97 ? 15.658 -9.226 -7.548 1.00 91.31 97 THR A N 1
ATOM 730 C CA . THR A 1 97 ? 14.431 -9.952 -7.195 1.00 91.31 97 THR A CA 1
ATOM 731 C C . THR A 1 97 ? 13.455 -9.990 -8.369 1.00 91.31 97 THR A C 1
ATOM 733 O O . THR A 1 97 ? 12.846 -11.024 -8.621 1.00 91.31 97 THR A O 1
ATOM 736 N N . MET A 1 98 ? 13.326 -8.900 -9.128 1.00 90.44 98 MET A N 1
ATOM 737 C CA . MET A 1 98 ? 12.445 -8.845 -10.299 1.00 90.44 98 MET A CA 1
ATOM 738 C C . MET A 1 98 ? 12.967 -9.675 -11.473 1.00 90.44 98 MET A C 1
ATOM 740 O O . MET A 1 98 ? 12.184 -10.343 -12.137 1.00 90.44 98 MET A O 1
ATOM 744 N N . GLU A 1 99 ? 14.284 -9.692 -11.689 1.00 91.38 99 GLU A N 1
ATOM 745 C CA . GLU A 1 99 ? 14.939 -10.482 -12.741 1.00 91.38 99 GLU A CA 1
ATOM 746 C C . GLU A 1 99 ? 14.887 -11.995 -12.479 1.00 91.38 99 GLU A C 1
ATOM 748 O O . GLU A 1 99 ? 14.923 -12.784 -13.420 1.00 91.38 99 GLU A O 1
ATOM 753 N N . ARG A 1 100 ? 14.807 -12.420 -11.213 1.00 89.25 100 ARG A N 1
ATOM 754 C CA . ARG A 1 100 ? 14.794 -13.848 -10.835 1.00 89.25 100 ARG A CA 1
ATOM 755 C C . ARG A 1 100 ? 13.423 -14.357 -10.400 1.00 89.25 100 ARG A C 1
ATOM 757 O O . ARG A 1 100 ? 13.207 -15.564 -10.361 1.00 89.25 100 ARG A O 1
ATOM 764 N N . GLY A 1 101 ? 12.535 -13.447 -10.023 1.00 84.81 101 GLY A N 1
ATOM 765 C CA . GLY A 1 101 ? 11.263 -13.750 -9.389 1.00 84.81 101 GLY A CA 1
ATOM 766 C C . GLY A 1 101 ? 10.110 -13.961 -10.373 1.00 84.81 101 GLY A C 1
ATOM 767 O O . GLY A 1 101 ? 10.313 -14.100 -11.581 1.00 84.81 101 GLY A O 1
ATOM 768 N N . PRO A 1 102 ? 8.865 -13.935 -9.867 1.00 83.50 102 PRO A N 1
ATOM 769 C CA . PRO A 1 102 ? 7.667 -14.228 -10.657 1.00 83.50 102 PRO A CA 1
ATOM 770 C C . PRO A 1 102 ? 7.368 -13.178 -11.738 1.00 83.50 102 PRO A C 1
ATOM 772 O O . PRO A 1 102 ? 6.509 -13.395 -12.586 1.00 83.50 102 PRO A O 1
ATOM 775 N N . LEU A 1 103 ? 8.051 -12.030 -11.706 1.00 86.56 103 LEU A N 1
ATOM 776 C CA . LEU A 1 103 ? 7.856 -10.929 -12.650 1.00 86.56 103 LEU A CA 1
ATOM 777 C C . LEU A 1 103 ? 8.932 -10.878 -13.745 1.00 86.56 103 LEU A C 1
ATOM 779 O O . LEU A 1 103 ? 8.911 -9.957 -14.563 1.00 86.56 103 LEU A O 1
ATOM 783 N N . ARG A 1 104 ? 9.859 -11.847 -13.786 1.00 87.94 104 ARG A N 1
ATOM 784 C CA . ARG A 1 104 ? 11.004 -11.850 -14.713 1.00 87.94 104 ARG A CA 1
ATOM 785 C C . ARG A 1 104 ? 10.592 -11.784 -16.186 1.00 87.94 104 ARG A C 1
ATOM 787 O O . ARG A 1 104 ? 11.210 -11.071 -16.963 1.00 87.94 104 ARG A O 1
ATOM 794 N N . ASP A 1 105 ? 9.509 -12.475 -16.539 1.00 87.44 105 ASP A N 1
ATOM 795 C CA . ASP A 1 105 ? 9.082 -12.659 -17.929 1.00 87.44 105 ASP A CA 1
ATOM 796 C C . ASP A 1 105 ? 8.191 -11.499 -18.425 1.00 87.44 105 ASP A C 1
ATOM 798 O O . ASP A 1 105 ? 7.837 -11.432 -19.600 1.00 87.44 105 ASP A O 1
ATOM 802 N N . LEU A 1 106 ? 7.834 -10.549 -17.546 1.00 84.31 106 LEU A N 1
ATOM 803 C CA . LEU A 1 106 ? 6.982 -9.409 -17.906 1.00 84.31 106 LEU A CA 1
ATOM 804 C C . LEU A 1 106 ? 7.753 -8.333 -18.678 1.00 84.31 106 LEU A C 1
ATOM 806 O O . LEU A 1 106 ? 7.215 -7.732 -19.612 1.00 84.31 106 LEU A O 1
ATOM 810 N N . PHE A 1 107 ? 9.009 -8.097 -18.290 1.00 80.56 107 PHE A N 1
ATOM 811 C CA . PHE A 1 107 ? 9.872 -7.066 -18.853 1.00 80.56 107 PHE A CA 1
ATOM 812 C C . PHE A 1 107 ? 11.346 -7.442 -18.739 1.00 80.56 107 PHE A C 1
ATOM 814 O O . PHE A 1 107 ? 11.769 -8.026 -17.748 1.00 80.56 107 PHE A O 1
ATOM 821 N N . ALA A 1 108 ? 12.167 -6.922 -19.654 1.00 86.88 108 ALA A N 1
ATOM 822 C CA . ALA A 1 108 ? 13.577 -6.704 -19.347 1.00 86.88 108 ALA A CA 1
ATOM 823 C C . ALA A 1 108 ? 13.680 -5.639 -18.238 1.00 86.88 108 ALA A C 1
ATOM 825 O O . ALA A 1 108 ? 13.391 -4.458 -18.477 1.00 86.88 108 ALA A O 1
ATOM 826 N N . TRP A 1 109 ? 14.009 -6.058 -17.018 1.00 88.12 109 TRP A N 1
ATOM 827 C CA . TRP A 1 109 ? 14.127 -5.172 -15.862 1.00 88.12 109 TRP A CA 1
ATOM 828 C C . TRP A 1 109 ? 15.411 -4.343 -15.943 1.00 88.12 109 TRP A C 1
ATOM 830 O O . TRP A 1 109 ? 16.511 -4.868 -16.088 1.00 88.12 109 TRP A O 1
ATOM 840 N N . THR A 1 110 ? 15.266 -3.023 -15.845 1.00 89.81 110 THR A N 1
ATOM 841 C CA . THR A 1 110 ? 16.378 -2.065 -15.888 1.00 89.81 110 THR A CA 1
ATOM 842 C C . THR A 1 110 ? 16.399 -1.226 -14.614 1.00 89.81 110 THR A C 1
ATOM 844 O O . THR A 1 110 ? 15.406 -1.148 -13.885 1.00 89.81 110 THR A O 1
ATOM 847 N N . GLY A 1 111 ? 17.529 -0.565 -14.347 1.00 88.25 111 GLY A N 1
ATOM 848 C CA . GLY A 1 111 ? 17.632 0.385 -13.235 1.00 88.25 111 GLY A CA 1
ATOM 849 C C . GLY A 1 111 ? 16.625 1.534 -13.347 1.00 88.25 111 GLY A C 1
ATOM 850 O O . GLY A 1 111 ? 16.063 1.954 -12.339 1.00 88.25 111 GLY A O 1
ATOM 851 N N . GLU A 1 112 ? 16.326 1.982 -14.566 1.00 88.31 112 GLU A N 1
ATOM 852 C CA . GLU A 1 112 ? 15.345 3.039 -14.842 1.00 88.31 112 GLU A CA 1
ATOM 853 C C . GLU A 1 112 ? 13.929 2.617 -14.452 1.00 88.31 112 GLU A C 1
ATOM 855 O O .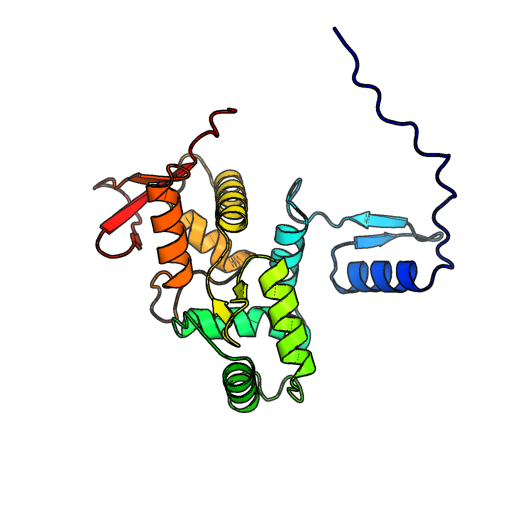 GLU A 1 112 ? 13.243 3.367 -13.767 1.00 88.31 112 GLU A O 1
ATOM 860 N N . LYS A 1 113 ? 13.508 1.390 -14.792 1.00 86.50 113 LYS A N 1
ATOM 861 C CA . LYS A 1 113 ? 12.186 0.863 -14.409 1.00 86.50 113 LYS A CA 1
ATOM 862 C C . LYS A 1 113 ? 12.032 0.746 -12.896 1.00 86.50 113 LYS A C 1
ATOM 864 O O . LYS A 1 113 ? 10.990 1.101 -12.353 1.00 86.50 113 LYS A O 1
ATOM 869 N N . VAL A 1 114 ? 13.080 0.287 -12.210 1.00 90.50 114 VAL A N 1
ATOM 870 C CA . VAL A 1 114 ? 13.095 0.220 -10.741 1.00 90.50 114 VAL A CA 1
ATOM 871 C C . VAL A 1 114 ? 13.069 1.618 -10.124 1.00 90.50 114 VAL A C 1
ATOM 873 O O . VAL A 1 114 ? 12.342 1.853 -9.161 1.00 90.50 114 VAL A O 1
ATOM 876 N N . THR A 1 115 ? 13.813 2.561 -10.702 1.00 88.94 115 THR A N 1
ATOM 877 C CA . THR A 1 115 ? 13.841 3.959 -10.254 1.00 88.94 115 THR A CA 1
ATOM 878 C C . THR A 1 115 ? 12.470 4.602 -10.420 1.00 88.94 115 THR A C 1
ATOM 880 O O . THR A 1 115 ? 11.932 5.124 -9.445 1.00 88.94 115 THR A O 1
ATOM 883 N N . PHE A 1 116 ? 11.870 4.478 -11.604 1.00 89.56 116 PHE A N 1
ATOM 884 C CA . PHE A 1 116 ? 10.518 4.940 -11.899 1.00 89.56 116 PHE A CA 1
ATOM 885 C C . PHE A 1 116 ? 9.504 4.372 -10.904 1.00 89.56 116 PHE A C 1
ATOM 887 O O . PHE A 1 116 ? 8.784 5.130 -10.258 1.00 89.56 116 PHE A O 1
ATOM 894 N N . TRP A 1 117 ? 9.500 3.049 -10.712 1.00 91.75 117 TRP A N 1
ATOM 895 C CA . TRP A 1 117 ? 8.605 2.405 -9.754 1.00 91.75 117 TRP A CA 1
ATOM 896 C C . TRP A 1 117 ? 8.806 2.943 -8.331 1.00 91.75 117 TRP A C 1
ATOM 898 O O . TRP A 1 117 ? 7.833 3.269 -7.655 1.00 91.75 117 TRP A O 1
ATOM 908 N N . SER A 1 118 ? 10.057 3.111 -7.889 1.00 90.81 118 SER A N 1
ATOM 909 C CA . SER A 1 118 ? 10.355 3.615 -6.544 1.00 90.81 118 SER A CA 1
ATOM 910 C C . SER A 1 118 ? 9.907 5.065 -6.342 1.00 90.81 118 SER A C 1
ATOM 912 O O . SER A 1 118 ? 9.459 5.422 -5.255 1.00 90.81 118 SER A O 1
ATOM 914 N N . HIS A 1 119 ? 10.000 5.906 -7.379 1.00 90.31 119 HIS A N 1
ATOM 915 C CA . HIS A 1 119 ? 9.530 7.293 -7.341 1.00 90.31 119 HIS A CA 1
ATOM 916 C C . HIS A 1 119 ? 8.010 7.344 -7.305 1.00 90.31 119 HIS A C 1
ATOM 918 O O . HIS A 1 119 ? 7.455 8.054 -6.471 1.00 90.31 119 HIS A O 1
ATOM 924 N N . LEU A 1 120 ? 7.348 6.542 -8.141 1.00 90.56 120 LEU A N 1
ATOM 925 C CA . LEU A 1 120 ? 5.895 6.437 -8.165 1.00 90.56 120 LEU A CA 1
ATOM 926 C C . LEU A 1 120 ? 5.347 5.983 -6.806 1.00 90.56 120 LEU A C 1
ATOM 928 O O . LEU A 1 120 ? 4.464 6.629 -6.255 1.00 90.56 120 LEU A O 1
ATOM 932 N N . TYR A 1 121 ? 5.892 4.914 -6.222 1.00 92.69 121 TYR A N 1
ATOM 933 C CA . TYR A 1 121 ? 5.409 4.392 -4.938 1.00 92.69 121 TYR A CA 1
ATOM 934 C C . TYR A 1 121 ? 5.784 5.273 -3.741 1.00 92.69 121 TYR A C 1
ATOM 936 O O . TYR A 1 121 ? 5.056 5.294 -2.747 1.00 92.69 121 TYR A O 1
ATOM 944 N N . ALA A 1 122 ? 6.873 6.041 -3.832 1.00 91.44 122 ALA A N 1
ATOM 945 C CA . ALA A 1 122 ? 7.169 7.086 -2.858 1.00 91.44 122 ALA A CA 1
ATOM 946 C C . ALA A 1 122 ? 6.180 8.259 -2.962 1.00 91.44 122 ALA A 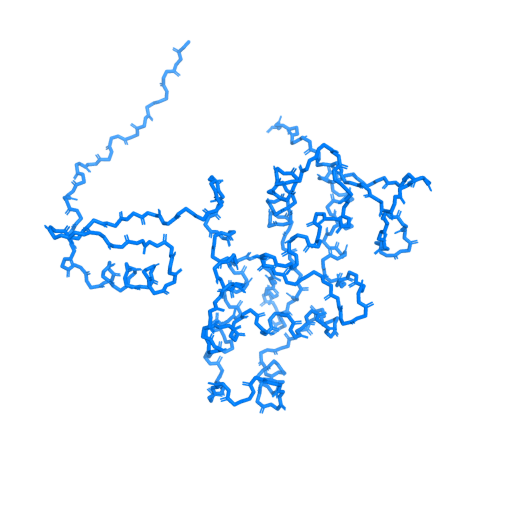C 1
ATOM 948 O O . ALA A 1 122 ? 5.688 8.724 -1.936 1.00 91.44 122 ALA A O 1
ATOM 949 N N . TYR A 1 123 ? 5.848 8.696 -4.181 1.00 90.44 123 TYR A N 1
ATOM 950 C CA . TYR A 1 123 ? 4.850 9.739 -4.435 1.00 90.44 123 TYR A CA 1
ATOM 951 C C . TYR A 1 123 ? 3.454 9.330 -3.951 1.00 90.44 123 TYR A C 1
ATOM 953 O O . TYR A 1 123 ? 2.782 10.102 -3.276 1.00 90.44 123 TYR A O 1
ATOM 961 N N . LEU A 1 124 ? 3.052 8.085 -4.223 1.00 91.00 124 LEU A N 1
ATOM 962 C CA . LEU A 1 124 ? 1.795 7.508 -3.739 1.00 91.00 124 LEU A CA 1
ATOM 963 C C . LEU A 1 124 ? 1.771 7.311 -2.216 1.00 91.00 124 LEU A C 1
ATOM 965 O O . LEU A 1 124 ? 0.726 6.988 -1.664 1.00 91.00 124 LEU A O 1
ATOM 969 N N . GLY A 1 125 ? 2.906 7.491 -1.535 1.00 93.94 125 GLY A N 1
ATOM 970 C CA . GLY A 1 125 ? 3.012 7.395 -0.086 1.00 93.94 125 GLY A CA 1
ATOM 971 C C . GLY A 1 125 ? 3.086 5.968 0.449 1.00 93.94 125 GLY A C 1
ATOM 972 O O . GLY A 1 125 ? 2.866 5.779 1.637 1.00 93.94 125 GLY A O 1
ATOM 973 N N . LEU A 1 126 ? 3.395 4.962 -0.373 1.00 95.69 126 LEU A N 1
ATOM 974 C CA . LEU A 1 126 ? 3.573 3.565 0.061 1.00 95.69 126 LEU A CA 1
ATOM 975 C C . LEU A 1 126 ? 5.019 3.214 0.414 1.00 95.69 126 LEU A C 1
ATOM 977 O O . LEU A 1 126 ? 5.286 2.164 1.001 1.00 95.69 126 LEU A O 1
ATOM 981 N N . MET A 1 127 ? 5.953 4.082 0.039 1.00 93.12 127 MET A N 1
ATOM 982 C CA . MET A 1 127 ? 7.363 3.924 0.343 1.00 93.12 127 MET A CA 1
ATOM 983 C C . MET A 1 127 ? 7.972 5.224 0.841 1.00 93.12 127 MET A C 1
ATOM 985 O O . MET A 1 127 ? 7.518 6.325 0.521 1.00 93.12 127 MET A O 1
ATOM 989 N N . ARG A 1 128 ? 9.075 5.086 1.571 1.00 92.06 128 ARG A N 1
ATOM 990 C CA . ARG A 1 128 ? 9.918 6.206 1.968 1.00 92.06 128 ARG A CA 1
ATOM 991 C C . ARG A 1 128 ? 11.335 5.985 1.469 1.00 92.06 128 ARG A C 1
ATOM 993 O O . ARG A 1 128 ? 11.944 4.953 1.732 1.00 92.06 128 ARG A O 1
ATOM 1000 N N . ARG A 1 129 ? 11.869 6.985 0.776 1.00 87.81 129 ARG A N 1
ATOM 1001 C CA . ARG A 1 129 ? 13.285 7.040 0.409 1.00 87.81 129 ARG A CA 1
ATOM 1002 C C . ARG A 1 129 ? 14.041 7.691 1.559 1.00 87.81 129 ARG A C 1
ATOM 1004 O O . ARG A 1 129 ? 13.608 8.728 2.063 1.00 87.81 129 ARG A O 1
ATOM 1011 N N . ILE A 1 130 ? 15.130 7.078 2.000 1.00 85.88 130 ILE A N 1
ATOM 1012 C CA . ILE A 1 130 ? 16.007 7.678 3.006 1.00 85.88 130 ILE A CA 1
ATOM 1013 C C . ILE A 1 130 ? 17.041 8.527 2.262 1.00 85.88 130 ILE A C 1
ATOM 1015 O O . ILE A 1 130 ? 17.722 8.031 1.380 1.00 85.88 130 ILE A O 1
ATOM 1019 N N . GLU A 1 131 ? 17.180 9.808 2.601 1.00 78.56 131 GLU A N 1
ATOM 1020 C CA . GLU A 1 131 ? 18.069 10.731 1.866 1.00 78.56 131 GLU A CA 1
ATOM 1021 C C . GLU A 1 131 ? 19.554 10.350 1.946 1.00 78.56 131 GLU A C 1
ATOM 1023 O O . GLU A 1 131 ? 20.331 10.659 1.048 1.00 78.56 131 GLU A O 1
ATOM 1028 N N . ARG A 1 132 ? 19.955 9.679 3.032 1.00 83.00 132 ARG A N 1
ATOM 1029 C CA . ARG A 1 132 ? 21.355 9.342 3.333 1.00 83.00 132 ARG A CA 1
ATOM 1030 C C . ARG A 1 132 ? 21.740 7.906 2.981 1.00 83.00 132 ARG A C 1
ATOM 1032 O O . ARG A 1 132 ? 22.892 7.533 3.177 1.00 83.00 132 ARG A O 1
ATOM 1039 N N . THR A 1 133 ? 20.801 7.094 2.502 1.00 86.75 133 THR A N 1
ATOM 1040 C CA . THR A 1 133 ? 21.061 5.705 2.105 1.00 86.75 133 THR A CA 1
ATOM 1041 C C . THR A 1 133 ? 20.392 5.420 0.767 1.00 86.75 133 THR A C 1
ATOM 1043 O O . THR A 1 133 ? 19.502 6.135 0.322 1.00 86.75 133 THR A O 1
ATOM 1046 N N . THR A 1 134 ? 20.815 4.361 0.086 1.00 87.19 134 THR A N 1
ATOM 1047 C CA . THR A 1 134 ? 20.128 3.902 -1.131 1.00 87.19 134 THR A CA 1
ATOM 1048 C C . THR A 1 134 ? 18.906 3.042 -0.810 1.00 87.19 134 THR A C 1
ATOM 1050 O O . THR A 1 134 ? 18.316 2.455 -1.714 1.00 87.19 134 THR A O 1
ATOM 1053 N N . GLU A 1 135 ? 18.522 2.937 0.463 1.00 92.44 135 GLU A N 1
ATOM 1054 C CA . GLU A 1 135 ? 17.434 2.077 0.899 1.00 92.44 135 GLU A CA 1
ATOM 1055 C C . GLU A 1 135 ? 16.070 2.723 0.659 1.00 92.44 135 GLU A C 1
ATOM 1057 O O . GLU A 1 135 ? 15.836 3.920 0.865 1.00 92.44 135 GLU A O 1
ATOM 1062 N N . LEU A 1 136 ? 15.147 1.871 0.238 1.00 93.19 136 LEU A N 1
ATOM 1063 C CA . LEU A 1 136 ? 13.737 2.156 0.100 1.00 93.19 136 LEU A CA 1
ATOM 1064 C C . LEU A 1 136 ? 13.016 1.421 1.226 1.00 93.19 136 LEU A C 1
ATOM 1066 O O . LEU A 1 136 ? 13.080 0.193 1.309 1.00 93.19 136 LEU A O 1
ATOM 1070 N N . LEU A 1 137 ? 12.325 2.162 2.084 1.00 95.81 137 LEU A N 1
ATOM 1071 C CA . LEU A 1 137 ? 11.487 1.582 3.123 1.00 95.81 137 LEU A CA 1
ATOM 1072 C C . LEU A 1 137 ? 10.092 1.307 2.567 1.00 95.81 137 LEU A C 1
ATOM 1074 O O . LEU A 1 137 ? 9.450 2.207 2.023 1.00 95.81 137 LEU A O 1
ATOM 1078 N N . VAL A 1 138 ? 9.613 0.078 2.741 1.00 95.69 138 VAL A N 1
ATOM 1079 C CA . VAL A 1 138 ? 8.243 -0.351 2.434 1.00 95.69 138 VAL A CA 1
ATOM 1080 C C . VAL A 1 138 ? 7.381 -0.035 3.653 1.00 95.69 138 VAL A C 1
ATOM 1082 O O . VAL A 1 138 ? 7.088 -0.892 4.490 1.00 95.69 138 VAL A O 1
ATOM 1085 N N . LEU A 1 139 ? 7.066 1.247 3.796 1.00 94.75 139 LEU A N 1
ATOM 1086 C CA . LEU A 1 139 ? 6.339 1.794 4.930 1.00 94.75 139 LEU A CA 1
ATOM 1087 C C . LEU A 1 139 ? 5.385 2.876 4.416 1.00 94.75 139 LEU A C 1
ATOM 1089 O O . LEU A 1 139 ? 5.860 3.886 3.883 1.00 94.75 139 LEU A O 1
ATOM 1093 N N . PRO A 1 140 ? 4.061 2.689 4.558 1.00 95.81 140 PRO A N 1
ATOM 1094 C CA . PRO A 1 140 ? 3.102 3.672 4.096 1.00 95.81 140 PRO A CA 1
ATOM 1095 C C . PRO A 1 140 ? 3.151 4.922 4.975 1.00 95.81 140 PRO A C 1
ATOM 1097 O O . PRO A 1 140 ? 3.337 4.848 6.191 1.00 95.81 140 PRO A O 1
ATOM 1100 N N . GLN A 1 141 ? 2.975 6.084 4.360 1.00 94.62 141 GLN A N 1
ATOM 1101 C CA . GLN A 1 141 ? 2.949 7.367 5.042 1.00 94.62 141 GLN A CA 1
ATOM 1102 C C . GLN A 1 141 ? 1.651 7.519 5.850 1.00 94.62 141 GLN A C 1
ATOM 1104 O O . GLN A 1 141 ? 0.585 7.122 5.369 1.00 94.62 141 GLN A O 1
ATOM 1109 N N . PRO A 1 142 ? 1.692 8.163 7.032 1.00 94.50 142 PRO A N 1
ATOM 1110 C CA . PRO A 1 142 ? 0.506 8.367 7.864 1.00 94.50 142 PRO A CA 1
ATOM 1111 C C . PRO A 1 142 ? -0.680 9.007 7.133 1.00 94.50 142 PRO A C 1
ATOM 1113 O O . PRO A 1 142 ? -1.816 8.585 7.320 1.00 94.50 142 PRO A O 1
ATOM 1116 N N . ALA A 1 143 ? -0.423 9.987 6.259 1.00 91.69 143 ALA A N 1
ATOM 1117 C CA . ALA A 1 143 ? -1.469 10.667 5.494 1.00 91.69 143 ALA A CA 1
ATOM 1118 C C . ALA A 1 143 ? -2.224 9.712 4.551 1.00 91.69 143 ALA A C 1
ATOM 1120 O O . ALA A 1 143 ? -3.454 9.759 4.481 1.00 91.69 143 ALA A O 1
ATOM 1121 N N . LEU A 1 144 ? -1.505 8.806 3.877 1.00 93.44 144 LEU A N 1
ATOM 1122 C CA . LEU A 1 144 ? -2.118 7.777 3.037 1.00 93.44 144 LEU A CA 1
ATOM 1123 C C . LEU A 1 144 ? -2.949 6.809 3.886 1.00 93.44 144 LEU A C 1
ATOM 1125 O O . LEU A 1 144 ? -4.078 6.484 3.524 1.00 93.44 144 LEU A O 1
ATOM 1129 N N . VAL A 1 145 ? -2.417 6.375 5.032 1.00 95.06 145 VAL A N 1
ATOM 1130 C CA . VAL A 1 145 ? -3.122 5.457 5.938 1.00 95.06 145 VAL A CA 1
ATOM 1131 C C . VAL A 1 145 ? -4.414 6.083 6.471 1.00 95.06 145 VAL A C 1
ATOM 1133 O O . VAL A 1 145 ? -5.450 5.431 6.430 1.00 95.06 145 VAL A O 1
ATOM 1136 N N . LEU A 1 146 ? -4.405 7.353 6.893 1.00 92.81 146 LEU A N 1
ATOM 1137 C CA . LEU A 1 146 ? -5.636 8.051 7.300 1.00 92.81 146 LEU A CA 1
ATOM 1138 C C . LEU A 1 146 ? -6.652 8.123 6.164 1.00 92.81 146 LEU A C 1
ATOM 1140 O O . LEU A 1 146 ? -7.822 7.806 6.364 1.00 92.81 146 LEU A O 1
ATOM 1144 N N . THR A 1 147 ? -6.200 8.517 4.974 1.00 91.31 147 THR A N 1
ATOM 1145 C CA . THR A 1 147 ? -7.062 8.674 3.796 1.00 91.31 147 THR A CA 1
ATOM 1146 C C . THR A 1 147 ? -7.738 7.355 3.430 1.00 91.31 147 THR A C 1
ATOM 1148 O O . THR A 1 147 ? -8.946 7.302 3.218 1.00 91.31 147 THR A O 1
ATOM 1151 N N . THR A 1 148 ? -6.963 6.274 3.390 1.00 93.19 148 THR A N 1
ATOM 1152 C CA . THR A 1 148 ? -7.435 4.943 2.988 1.00 93.19 148 THR A CA 1
ATOM 1153 C C . THR A 1 148 ? -8.317 4.301 4.055 1.00 93.19 148 THR A C 1
ATOM 1155 O O . THR A 1 148 ? -9.316 3.680 3.707 1.00 93.19 148 THR A O 1
ATOM 1158 N N . LEU A 1 149 ? -8.021 4.504 5.344 1.00 92.88 149 LEU A N 1
ATOM 1159 C CA . LEU A 1 149 ? -8.900 4.082 6.437 1.00 92.88 149 LEU A CA 1
ATOM 1160 C C . LEU A 1 149 ? -10.220 4.854 6.436 1.00 92.88 149 LEU A C 1
ATOM 1162 O O . LEU A 1 149 ? -11.267 4.235 6.590 1.00 92.88 149 LEU A O 1
ATOM 1166 N N . THR A 1 150 ? -10.186 6.172 6.214 1.00 90.25 150 THR A N 1
ATOM 1167 C CA . THR A 1 150 ? -11.402 6.997 6.105 1.00 90.25 150 THR A CA 1
ATOM 1168 C C . THR A 1 150 ? -12.281 6.496 4.969 1.00 90.25 150 THR A C 1
ATOM 1170 O O . THR A 1 150 ? -13.460 6.221 5.171 1.00 90.25 150 THR A O 1
ATOM 1173 N N . TRP A 1 151 ? -11.684 6.311 3.792 1.00 89.94 151 TRP A N 1
ATOM 1174 C CA . TRP A 1 151 ? -12.369 5.767 2.627 1.00 89.94 151 TRP A CA 1
ATOM 1175 C C . TRP A 1 151 ? -12.964 4.377 2.902 1.00 89.94 151 TRP A C 1
ATOM 1177 O O . TRP A 1 151 ? -14.136 4.136 2.618 1.00 89.94 151 TRP A O 1
ATOM 1187 N N . ALA A 1 152 ? -12.192 3.469 3.506 1.00 91.19 152 ALA A N 1
ATOM 1188 C CA . ALA A 1 152 ? -12.668 2.124 3.813 1.00 91.19 152 ALA A CA 1
ATOM 1189 C C . ALA A 1 152 ? -13.824 2.143 4.824 1.00 91.19 152 ALA A C 1
ATOM 1191 O O . ALA A 1 152 ? -14.777 1.388 4.667 1.00 91.19 152 ALA A O 1
ATOM 1192 N N . GLN A 1 153 ? -13.777 3.023 5.828 1.00 88.81 153 GLN A N 1
ATOM 1193 C CA . GLN A 1 153 ? -14.866 3.192 6.793 1.00 88.81 153 GLN A CA 1
ATOM 1194 C C . GLN A 1 153 ? -16.134 3.776 6.167 1.00 88.81 153 GLN A C 1
ATOM 1196 O O . GLN A 1 153 ? -17.219 3.427 6.605 1.00 88.81 153 GLN A O 1
ATOM 1201 N N . GLN A 1 154 ? -16.017 4.632 5.149 1.00 87.31 154 GLN A N 1
ATOM 1202 C CA . GLN A 1 154 ? -17.171 5.147 4.401 1.00 87.31 154 GLN A CA 1
ATOM 1203 C C . GLN A 1 154 ? -17.813 4.083 3.501 1.00 87.31 154 GLN A C 1
ATOM 1205 O O . GLN A 1 154 ? -19.008 4.151 3.231 1.00 87.31 154 GLN A O 1
ATOM 1210 N N . CYS A 1 155 ? -17.023 3.118 3.021 1.00 86.69 155 CYS A N 1
ATOM 1211 C CA . CYS A 1 155 ? -17.510 2.022 2.180 1.00 86.69 155 CYS A CA 1
ATOM 1212 C C . CYS A 1 155 ? -18.143 0.876 2.977 1.00 86.69 155 CYS A C 1
ATOM 1214 O O . CYS A 1 155 ? -18.845 0.050 2.399 1.00 86.69 155 CYS A O 1
ATOM 1216 N N . LEU A 1 156 ? -17.840 0.777 4.270 1.00 86.56 156 LEU A N 1
ATOM 1217 C CA . LEU A 1 156 ? -18.331 -0.277 5.147 1.00 86.56 156 LEU A CA 1
ATOM 1218 C C . LEU A 1 156 ? -19.470 0.260 6.029 1.00 86.56 156 LEU A C 1
ATOM 1220 O O . LEU A 1 156 ? -19.487 1.434 6.387 1.00 86.56 156 LEU A O 1
ATOM 1224 N N . ASP A 1 157 ? -20.414 -0.610 6.392 1.00 78.56 157 ASP A N 1
ATOM 1225 C CA . ASP A 1 157 ? -21.544 -0.268 7.267 1.00 78.56 157 ASP A CA 1
ATOM 1226 C C . ASP A 1 157 ? -21.098 0.119 8.696 1.00 78.56 157 ASP A C 1
ATOM 1228 O O . ASP A 1 157 ? -19.919 0.061 9.043 1.00 78.56 157 ASP A O 1
ATOM 1232 N N . ALA A 1 158 ? -22.050 0.511 9.553 1.00 66.44 158 ALA A N 1
ATOM 1233 C CA . ALA A 1 158 ? -21.790 1.059 10.886 1.00 66.44 158 ALA A CA 1
ATOM 1234 C C . ALA A 1 158 ? -20.817 0.208 11.741 1.00 66.44 158 ALA A C 1
ATOM 1236 O O . ALA A 1 158 ? -21.095 -0.946 12.062 1.00 66.44 158 ALA A O 1
ATOM 1237 N N . ASN A 1 159 ? -19.714 0.840 12.170 1.00 70.81 159 ASN A N 1
ATOM 1238 C CA . ASN A 1 159 ? -18.633 0.304 13.015 1.00 70.81 159 ASN A CA 1
ATOM 1239 C C . ASN A 1 159 ? -17.864 -0.897 12.427 1.00 70.81 159 ASN A C 1
ATOM 1241 O O . ASN A 1 159 ? -17.838 -1.980 13.021 1.00 70.81 159 ASN A O 1
ATOM 1245 N N . PRO A 1 160 ? -17.171 -0.727 11.288 1.00 80.06 160 PRO A N 1
ATOM 1246 C CA . PRO A 1 160 ? -16.374 -1.804 10.727 1.00 80.06 160 PRO A CA 1
ATOM 1247 C C . PRO A 1 160 ? -15.146 -2.097 11.591 1.00 80.06 160 PRO A C 1
ATOM 1249 O O . PRO A 1 160 ? -14.443 -1.192 12.048 1.00 80.06 160 PRO A O 1
ATOM 1252 N N . SER A 1 161 ? -14.833 -3.385 11.752 1.00 89.75 161 SER A N 1
ATOM 1253 C CA . SER A 1 161 ? -13.571 -3.789 12.374 1.00 89.75 161 SER A CA 1
ATOM 1254 C C . SER A 1 161 ? -12.373 -3.274 11.565 1.00 89.75 161 SER A C 1
ATOM 1256 O O . SER A 1 161 ? -12.411 -3.209 10.332 1.00 89.75 161 SER A O 1
ATOM 1258 N N . LEU A 1 162 ? -11.262 -2.978 12.246 1.00 92.81 162 LEU A N 1
ATOM 1259 C CA . LEU A 1 162 ? -9.996 -2.620 11.598 1.00 92.81 162 LEU A CA 1
ATOM 1260 C C . LEU A 1 162 ? -9.557 -3.712 10.608 1.00 92.81 162 LEU A C 1
ATOM 1262 O O . LEU A 1 162 ? -9.019 -3.412 9.544 1.00 92.81 162 LEU A O 1
ATOM 1266 N N . ALA A 1 163 ? -9.828 -4.979 10.935 1.00 93.25 163 ALA A N 1
ATOM 1267 C CA . ALA A 1 163 ? -9.558 -6.114 10.061 1.00 93.25 163 ALA A CA 1
ATOM 1268 C C . ALA A 1 163 ? -10.322 -6.027 8.736 1.00 93.25 163 ALA A C 1
ATOM 1270 O O . ALA A 1 163 ? -9.727 -6.218 7.675 1.00 93.25 163 ALA A O 1
ATOM 1271 N N . ALA A 1 164 ? -11.618 -5.714 8.790 1.00 92.88 164 ALA A N 1
ATOM 1272 C CA . ALA A 1 164 ? -12.447 -5.552 7.602 1.00 92.88 164 ALA A CA 1
ATOM 1273 C C . ALA A 1 164 ? -11.977 -4.366 6.748 1.00 92.88 164 ALA A C 1
ATOM 1275 O O . ALA A 1 164 ? -11.790 -4.524 5.542 1.00 92.88 164 ALA A O 1
ATOM 1276 N N . ALA A 1 165 ? -11.693 -3.220 7.377 1.00 94.12 165 ALA A N 1
ATOM 1277 C CA . ALA A 1 165 ? -11.186 -2.039 6.680 1.00 94.12 165 ALA A CA 1
ATOM 1278 C C . ALA A 1 165 ? -9.857 -2.320 5.958 1.00 94.12 165 ALA A C 1
ATOM 1280 O O . ALA A 1 165 ? -9.722 -2.039 4.769 1.00 94.12 165 ALA A O 1
ATOM 1281 N N . LEU A 1 166 ? -8.888 -2.942 6.638 1.00 96.12 166 LEU A N 1
ATOM 1282 C CA . LEU A 1 166 ? -7.590 -3.262 6.038 1.00 96.12 166 LEU A CA 1
ATOM 1283 C C . LEU A 1 166 ? -7.688 -4.328 4.942 1.00 96.12 166 LEU A C 1
ATOM 1285 O O . LEU A 1 166 ? -6.939 -4.258 3.974 1.00 96.12 166 LEU A O 1
ATOM 1289 N N . ARG A 1 167 ? -8.613 -5.291 5.045 1.00 95.44 167 ARG A N 1
ATOM 1290 C CA . ARG A 1 167 ? -8.871 -6.258 3.962 1.00 95.44 167 ARG A CA 1
ATOM 1291 C C . ARG A 1 167 ? -9.471 -5.593 2.729 1.00 95.44 167 ARG A C 1
ATOM 1293 O O . ARG A 1 167 ? -9.067 -5.924 1.620 1.00 95.44 167 ARG A O 1
ATOM 1300 N N . LEU A 1 168 ? -10.390 -4.645 2.912 1.00 94.19 168 LEU A N 1
ATOM 1301 C CA . LEU A 1 168 ? -10.939 -3.876 1.796 1.00 94.19 168 LEU A CA 1
ATOM 1302 C C . LEU A 1 168 ? -9.835 -3.075 1.086 1.00 94.19 168 LEU A C 1
ATOM 1304 O O . LEU A 1 168 ? -9.761 -3.084 -0.143 1.00 94.19 168 LEU A O 1
ATOM 1308 N N . ILE A 1 169 ? -8.936 -2.443 1.850 1.00 95.62 169 ILE A N 1
ATOM 1309 C CA . ILE A 1 169 ? -7.762 -1.734 1.314 1.00 95.62 169 ILE A CA 1
ATOM 1310 C C . ILE A 1 169 ? -6.826 -2.700 0.571 1.00 95.62 169 ILE A C 1
ATOM 1312 O O . ILE A 1 169 ? -6.416 -2.398 -0.550 1.00 95.62 169 ILE A O 1
ATOM 1316 N N . ASP A 1 170 ? -6.530 -3.865 1.155 1.00 96.50 170 ASP A N 1
ATOM 1317 C CA . ASP A 1 170 ? -5.674 -4.904 0.562 1.00 96.50 170 ASP A CA 1
ATOM 1318 C C . ASP A 1 170 ? -6.159 -5.355 -0.824 1.00 96.50 170 ASP A C 1
ATOM 1320 O O . ASP A 1 170 ? -5.387 -5.434 -1.788 1.00 96.50 170 ASP A O 1
ATOM 1324 N N . GLN A 1 171 ? -7.468 -5.580 -0.929 1.00 93.81 171 GLN A N 1
ATOM 1325 C CA . GLN A 1 171 ? -8.122 -6.040 -2.149 1.00 93.81 171 GLN A CA 1
ATOM 1326 C C . GLN A 1 171 ? -8.228 -4.937 -3.203 1.00 93.81 171 GLN A C 1
ATOM 1328 O O . GLN A 1 171 ? -8.086 -5.212 -4.393 1.00 93.81 171 GLN A O 1
ATOM 1333 N N . THR A 1 172 ? -8.451 -3.693 -2.775 1.00 91.75 172 THR A N 1
ATOM 1334 C CA . THR A 1 172 ? -8.886 -2.619 -3.680 1.00 91.75 172 THR A CA 1
ATOM 1335 C C . THR A 1 172 ? -7.775 -1.648 -4.065 1.00 91.75 172 THR A C 1
ATOM 1337 O O . THR A 1 172 ? -7.873 -1.018 -5.116 1.00 91.75 172 THR A O 1
ATOM 1340 N N . LEU A 1 173 ? -6.743 -1.486 -3.228 1.00 93.25 173 LEU A N 1
ATOM 1341 C CA . LEU A 1 173 ? -5.785 -0.380 -3.335 1.00 93.25 173 LEU A CA 1
ATOM 1342 C C . LEU A 1 173 ? -4.324 -0.844 -3.310 1.00 93.25 173 LEU A C 1
ATOM 1344 O O . LEU A 1 173 ? -3.586 -0.603 -4.262 1.00 93.25 173 LEU A O 1
ATOM 1348 N N . TYR A 1 174 ? -3.875 -1.483 -2.229 1.00 95.62 174 TYR A N 1
ATOM 1349 C CA . TYR A 1 174 ? -2.482 -1.923 -2.071 1.00 95.62 174 TYR A CA 1
ATOM 1350 C C . TYR A 1 174 ? -2.361 -2.997 -0.997 1.00 95.62 174 TYR A C 1
ATOM 1352 O O . TYR A 1 174 ? -3.129 -2.991 -0.040 1.00 95.62 174 TYR A O 1
ATOM 1360 N N . ALA A 1 175 ? -1.358 -3.877 -1.098 1.00 96.88 175 ALA A N 1
ATOM 1361 C CA . ALA A 1 175 ? -1.230 -4.964 -0.133 1.00 96.88 175 ALA A CA 1
ATOM 1362 C C . ALA A 1 175 ? -0.908 -4.465 1.278 1.00 96.88 175 ALA A C 1
ATOM 1364 O O . ALA A 1 175 ? 0.014 -3.670 1.480 1.00 96.88 175 ALA A O 1
ATOM 1365 N N . CYS A 1 176 ? -1.645 -5.008 2.237 1.00 97.38 176 CYS A N 1
ATOM 1366 C CA . CYS A 1 176 ? -1.520 -4.791 3.669 1.00 97.38 176 CYS A CA 1
ATOM 1367 C C . CYS A 1 176 ? -1.022 -6.051 4.392 1.00 97.38 176 CYS A C 1
ATOM 1369 O O . CYS A 1 176 ? -0.405 -5.929 5.453 1.00 97.38 176 CYS A O 1
ATOM 1371 N N . PHE A 1 177 ? -1.278 -7.243 3.841 1.00 97.19 177 PHE A N 1
ATOM 1372 C CA . PHE A 1 177 ? -1.001 -8.517 4.509 1.00 97.19 177 PHE A CA 1
ATOM 1373 C C . PHE A 1 177 ? 0.129 -9.314 3.849 1.00 97.19 177 PHE A C 1
ATOM 1375 O O . PHE A 1 177 ? 0.268 -9.355 2.628 1.00 97.19 177 PHE A O 1
ATOM 1382 N N . THR A 1 178 ? 0.931 -9.980 4.678 1.00 97.00 178 THR A N 1
ATOM 1383 C CA . THR A 1 178 ? 1.971 -10.919 4.245 1.00 97.00 178 THR A CA 1
ATOM 1384 C C . THR A 1 178 ? 1.352 -12.207 3.692 1.00 97.00 178 THR A C 1
ATOM 1386 O O . THR A 1 178 ? 0.157 -12.463 3.865 1.00 97.00 178 THR A O 1
ATOM 1389 N N . SER A 1 179 ? 2.163 -13.088 3.095 1.00 94.94 179 SER A N 1
ATOM 1390 C CA . SER A 1 179 ? 1.694 -14.403 2.624 1.00 94.94 179 SER A CA 1
ATOM 1391 C C . SER A 1 179 ? 1.112 -15.286 3.735 1.00 94.94 179 SER A C 1
ATOM 1393 O O . SER A 1 179 ? 0.361 -16.214 3.452 1.00 94.94 179 SER A O 1
ATOM 1395 N N . HIS A 1 180 ? 1.443 -15.001 4.997 1.00 93.69 180 HIS A N 1
ATOM 1396 C CA . HIS A 1 180 ? 0.926 -15.707 6.172 1.00 93.69 180 HIS A CA 1
ATOM 1397 C C . HIS A 1 180 ? -0.328 -15.049 6.771 1.00 93.69 180 HIS A C 1
ATOM 1399 O O . HIS A 1 180 ? -0.765 -15.435 7.852 1.00 93.69 180 HIS A O 1
ATOM 1405 N N . GLY A 1 181 ? -0.895 -14.036 6.106 1.00 91.88 181 GLY A N 1
ATOM 1406 C CA . GLY A 1 181 ? -2.076 -13.311 6.581 1.00 91.88 181 GLY A CA 1
ATOM 1407 C C . GLY A 1 181 ? -1.803 -12.378 7.764 1.00 91.88 181 GLY A C 1
ATOM 1408 O O . GLY A 1 181 ? -2.742 -11.893 8.394 1.00 91.88 181 GLY A O 1
ATOM 1409 N N . GLN A 1 182 ? -0.532 -12.122 8.085 1.00 93.50 182 GLN A N 1
ATOM 1410 C CA . GLN A 1 182 ? -0.140 -11.163 9.116 1.00 93.50 182 GLN A CA 1
ATOM 1411 C C . GLN A 1 182 ? -0.095 -9.755 8.530 1.00 93.50 182 GLN A C 1
ATOM 1413 O O . GLN A 1 182 ? 0.162 -9.584 7.342 1.00 93.50 182 GLN A O 1
ATOM 1418 N N . LEU A 1 183 ? -0.318 -8.735 9.357 1.00 95.62 183 LEU A N 1
ATOM 1419 C CA . LEU A 1 183 ? -0.142 -7.354 8.924 1.00 95.62 183 LEU A CA 1
ATOM 1420 C C . LEU A 1 183 ? 1.336 -7.096 8.608 1.00 95.62 183 LEU A C 1
ATOM 1422 O O . LEU A 1 183 ? 2.203 -7.425 9.418 1.00 95.62 183 LEU A O 1
ATOM 1426 N N . GLN A 1 184 ? 1.623 -6.492 7.457 1.00 96.62 184 GLN A N 1
ATOM 1427 C CA . GLN A 1 184 ? 2.996 -6.175 7.076 1.00 96.62 184 GLN A CA 1
ATOM 1428 C C . GLN A 1 184 ? 3.642 -5.215 8.075 1.00 96.62 184 GLN A C 1
ATOM 1430 O O . GLN A 1 184 ? 3.025 -4.250 8.536 1.00 96.62 184 GLN A O 1
ATOM 1435 N N . ARG A 1 185 ? 4.912 -5.469 8.398 1.00 95.19 185 ARG A N 1
ATOM 1436 C CA . ARG A 1 185 ? 5.633 -4.771 9.466 1.00 95.19 185 ARG A CA 1
ATOM 1437 C C . ARG A 1 185 ? 5.689 -3.256 9.294 1.00 95.19 185 ARG A C 1
ATOM 1439 O O . ARG A 1 185 ? 5.551 -2.542 10.281 1.00 95.19 185 ARG A O 1
ATOM 1446 N N . GLY A 1 186 ? 5.891 -2.756 8.079 1.00 96.19 186 GLY A N 1
ATOM 1447 C CA . GLY A 1 186 ? 5.899 -1.320 7.792 1.00 96.19 186 GLY A CA 1
ATOM 1448 C C . GLY A 1 186 ? 4.558 -0.656 8.104 1.00 96.19 186 GLY A C 1
ATOM 1449 O O . GLY A 1 186 ? 4.521 0.342 8.816 1.00 96.19 186 GLY A O 1
ATOM 1450 N N . LEU A 1 187 ? 3.449 -1.244 7.655 1.00 96.94 187 LEU A N 1
ATOM 1451 C CA . LEU A 1 187 ? 2.099 -0.777 7.969 1.00 96.94 187 LEU A CA 1
ATOM 1452 C C . LEU A 1 187 ? 1.798 -0.876 9.470 1.00 96.94 187 LEU A C 1
ATOM 1454 O O . LEU A 1 187 ? 1.268 0.073 10.046 1.00 96.94 187 LEU A O 1
ATOM 1458 N N . ALA A 1 188 ? 2.198 -1.969 10.126 1.00 96.19 188 ALA A N 1
ATOM 1459 C CA . ALA A 1 188 ? 2.078 -2.114 11.575 1.00 96.19 188 ALA A CA 1
ATOM 1460 C C . ALA A 1 188 ? 2.833 -0.998 12.322 1.00 96.19 188 ALA A C 1
ATOM 1462 O O . ALA A 1 188 ? 2.272 -0.348 13.204 1.00 96.19 188 ALA A O 1
ATOM 1463 N N . GLN A 1 189 ? 4.079 -0.713 11.927 1.00 95.62 189 GLN A N 1
ATOM 1464 C CA . GLN A 1 189 ? 4.877 0.377 12.494 1.00 95.62 189 GLN A CA 1
ATOM 1465 C C . GLN A 1 189 ? 4.222 1.744 12.274 1.00 95.62 189 GLN A C 1
ATOM 1467 O O . GLN A 1 189 ? 4.185 2.549 13.208 1.00 95.62 189 GLN A O 1
ATOM 1472 N N . THR A 1 190 ? 3.681 2.004 11.079 1.00 96.44 190 THR A N 1
ATOM 1473 C CA . THR A 1 190 ? 2.956 3.247 10.786 1.00 96.44 190 THR A CA 1
ATOM 1474 C C . THR A 1 190 ? 1.735 3.395 11.688 1.00 96.44 190 THR A C 1
ATOM 1476 O O . THR A 1 190 ? 1.601 4.421 12.349 1.00 96.44 190 THR A O 1
ATOM 1479 N N . LEU A 1 191 ? 0.885 2.372 11.793 1.00 96.25 191 LEU A N 1
ATOM 1480 C CA . LEU A 1 191 ? -0.308 2.406 12.645 1.00 96.25 191 LEU A CA 1
ATOM 1481 C C . LEU A 1 191 ? 0.051 2.638 14.121 1.00 96.25 191 LEU A C 1
ATOM 1483 O O . LEU A 1 191 ? -0.526 3.515 14.763 1.00 96.25 191 LEU A O 1
ATOM 1487 N N . SER A 1 192 ? 1.050 1.927 14.653 1.00 94.75 192 SER A N 1
ATOM 1488 C CA . SER A 1 192 ? 1.526 2.139 16.027 1.00 94.75 192 SER A CA 1
ATOM 1489 C C . SER A 1 192 ? 2.126 3.533 16.238 1.00 94.75 192 SER A C 1
ATOM 1491 O O . SER A 1 192 ? 1.985 4.119 17.311 1.00 94.75 192 SER A O 1
ATOM 1493 N N . ALA A 1 193 ? 2.814 4.097 15.242 1.00 94.25 193 ALA A N 1
ATOM 1494 C CA . ALA A 1 193 ? 3.310 5.469 15.317 1.00 94.25 193 ALA A CA 1
ATOM 1495 C C . ALA A 1 193 ? 2.158 6.484 15.336 1.00 94.25 193 ALA A C 1
ATOM 1497 O O . ALA A 1 193 ? 2.172 7.399 16.154 1.00 94.25 193 ALA A O 1
ATOM 1498 N N . MET A 1 194 ? 1.145 6.295 14.493 1.00 95.19 194 MET A N 1
ATOM 1499 C CA . MET A 1 194 ? -0.035 7.159 14.432 1.00 95.19 194 MET A CA 1
ATOM 1500 C C . MET A 1 194 ? -0.847 7.135 15.729 1.00 95.19 194 MET A C 1
ATOM 1502 O O . MET A 1 194 ? -1.316 8.183 16.168 1.00 95.19 194 MET A O 1
ATOM 1506 N N . GLU A 1 195 ? -0.970 5.975 16.382 1.00 94.31 195 GLU A N 1
ATOM 1507 C CA . GLU A 1 195 ? -1.587 5.883 17.711 1.00 94.31 195 GLU A CA 1
ATOM 1508 C C . GLU A 1 195 ? -0.788 6.657 18.764 1.00 94.31 195 GLU A C 1
ATOM 1510 O O . GLU A 1 195 ? -1.358 7.458 19.503 1.00 94.31 195 GLU A O 1
ATOM 1515 N N . ARG A 1 196 ? 0.541 6.482 18.804 1.00 93.12 196 ARG A N 1
ATOM 1516 C CA . ARG A 1 196 ? 1.408 7.231 19.734 1.00 93.12 196 ARG A CA 1
ATOM 1517 C C . ARG A 1 196 ? 1.329 8.743 19.525 1.00 93.12 196 ARG A C 1
ATOM 1519 O O . ARG A 1 196 ? 1.450 9.493 20.486 1.00 93.12 196 ARG A O 1
ATOM 1526 N N . LEU A 1 197 ? 1.121 9.182 18.285 1.00 93.19 197 LEU A N 1
ATOM 1527 C CA . LEU A 1 197 ? 0.931 10.589 17.924 1.00 93.19 197 LEU A CA 1
ATOM 1528 C C . LEU A 1 197 ? -0.513 11.080 18.133 1.00 93.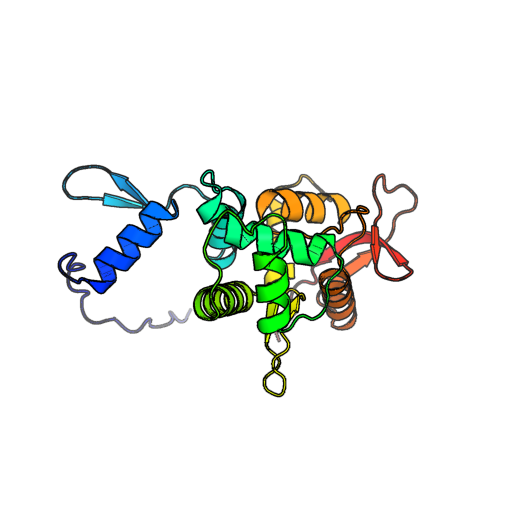19 197 LEU A C 1
ATOM 1530 O O . LEU A 1 197 ? -0.812 12.233 17.835 1.00 93.19 197 LEU A O 1
ATOM 1534 N N . GLY A 1 198 ? -1.415 10.226 18.625 1.00 91.88 198 GLY A N 1
ATOM 1535 C CA . GLY A 1 198 ? -2.806 10.572 18.903 1.00 91.88 198 GLY A CA 1
ATOM 1536 C C . GLY A 1 198 ? -3.679 10.763 17.662 1.00 91.88 198 GLY A C 1
ATOM 1537 O O . GLY A 1 198 ? -4.774 11.300 17.790 1.00 91.88 198 GLY A O 1
ATOM 1538 N N . GLN A 1 199 ? -3.221 10.338 16.480 1.00 93.38 199 GLN A N 1
ATOM 1539 C CA . GLN A 1 199 ? -3.979 10.411 15.223 1.00 93.38 199 GLN A CA 1
ATOM 1540 C C . GLN A 1 199 ? -5.006 9.279 15.107 1.00 93.38 199 GLN A C 1
ATOM 1542 O O . GLN A 1 199 ? -6.060 9.446 14.499 1.00 93.38 199 GLN A O 1
ATOM 1547 N N . LEU A 1 200 ? -4.700 8.128 15.708 1.00 93.56 200 LEU A N 1
ATOM 1548 C CA . LEU A 1 200 ? -5.571 6.960 15.783 1.00 93.56 200 LEU A CA 1
ATOM 1549 C C . LEU A 1 200 ? -5.728 6.527 17.238 1.00 93.56 200 LEU A C 1
ATOM 1551 O O . LEU A 1 200 ? -4.846 6.749 18.067 1.00 93.56 200 LEU A O 1
ATOM 1555 N N . ARG A 1 201 ? -6.840 5.868 17.540 1.00 92.25 201 ARG A N 1
ATOM 1556 C CA . ARG A 1 201 ? -7.035 5.141 18.793 1.00 92.25 201 ARG A CA 1
ATOM 1557 C C . ARG A 1 201 ? -7.500 3.738 18.471 1.00 92.25 201 ARG A C 1
ATOM 1559 O O . ARG A 1 201 ? -8.464 3.572 17.728 1.00 92.25 201 ARG A O 1
ATOM 1566 N N . PHE A 1 202 ? -6.811 2.753 19.028 1.00 92.50 202 PHE A N 1
ATOM 1567 C CA . PHE A 1 202 ? -7.151 1.351 18.858 1.00 92.50 202 PHE A CA 1
ATOM 1568 C C . PHE A 1 202 ? -7.795 0.806 20.129 1.00 92.50 202 PHE A C 1
ATOM 1570 O O . PHE A 1 202 ? -7.334 1.082 21.238 1.00 92.50 202 PHE A O 1
ATOM 1577 N N . SER A 1 203 ? -8.835 0.002 19.958 1.00 90.50 203 SER A N 1
ATOM 1578 C CA . SER A 1 203 ? -9.512 -0.719 21.035 1.00 90.50 203 SER A CA 1
ATOM 1579 C C . SER A 1 203 ? -9.662 -2.193 20.669 1.00 90.50 203 SER A C 1
ATOM 1581 O O . SER A 1 203 ? -9.551 -2.600 19.507 1.00 90.50 203 SER A O 1
ATOM 1583 N N . HIS A 1 204 ? -9.871 -3.012 21.696 1.00 90.62 204 HIS A N 1
ATOM 1584 C CA . HIS A 1 204 ? -10.182 -4.424 21.554 1.00 90.62 204 HIS A CA 1
ATOM 1585 C C . HIS A 1 204 ? -11.438 -4.741 22.352 1.00 90.62 204 HIS A C 1
ATOM 1587 O O . HIS A 1 204 ? -11.462 -4.537 23.567 1.00 90.62 204 HIS A O 1
ATOM 1593 N N . HIS A 1 205 ? -12.437 -5.294 21.676 1.00 83.81 205 HIS A N 1
ATOM 1594 C CA . HIS A 1 205 ? -13.637 -5.828 22.303 1.00 83.81 205 HIS A CA 1
ATOM 1595 C C . HIS A 1 205 ? -13.556 -7.357 22.341 1.00 83.81 205 HIS A C 1
ATOM 1597 O O . HIS A 1 205 ? -13.142 -7.991 21.371 1.00 83.81 205 HIS A O 1
ATOM 1603 N N . ALA A 1 206 ? -13.879 -7.960 23.489 1.00 76.94 206 ALA A N 1
ATOM 1604 C CA . ALA A 1 206 ? -13.738 -9.405 23.697 1.00 76.94 206 ALA A CA 1
ATOM 1605 C C . ALA A 1 206 ? -14.698 -10.235 22.824 1.00 76.94 206 ALA A C 1
ATOM 1607 O O . ALA A 1 206 ? -14.407 -11.386 22.512 1.00 76.94 206 ALA A O 1
ATOM 1608 N N . ASP A 1 207 ? -15.814 -9.636 22.422 1.00 79.25 207 ASP A N 1
ATOM 1609 C CA . ASP A 1 207 ? -16.846 -10.164 21.532 1.00 79.25 207 ASP A CA 1
ATOM 1610 C C . ASP A 1 207 ? -16.615 -9.804 20.053 1.00 79.25 207 ASP A C 1
ATOM 1612 O O . ASP A 1 207 ? -17.424 -10.157 19.193 1.00 79.25 207 ASP A O 1
ATOM 1616 N N . ALA A 1 208 ? -15.503 -9.141 19.719 1.00 76.88 208 ALA A N 1
ATOM 1617 C CA . ALA A 1 208 ? -15.201 -8.796 18.339 1.00 76.88 208 ALA A CA 1
ATOM 1618 C C . ALA A 1 208 ? -15.000 -10.055 17.483 1.00 76.88 208 ALA A C 1
ATOM 1620 O O . ALA A 1 208 ? -14.079 -10.846 17.698 1.00 76.88 208 ALA A O 1
ATOM 1621 N N . ALA A 1 209 ? -15.809 -10.188 16.430 1.00 76.50 209 ALA A N 1
ATOM 1622 C CA . ALA A 1 209 ? -15.723 -11.302 15.487 1.00 76.50 209 ALA A CA 1
ATOM 1623 C C . ALA A 1 209 ? -14.373 -11.371 14.744 1.00 76.50 209 ALA A C 1
ATOM 1625 O O . ALA A 1 209 ? -13.982 -12.431 14.254 1.00 76.50 209 ALA A O 1
ATOM 1626 N N . GLN A 1 210 ? -13.665 -10.243 14.622 1.00 82.44 210 GLN A N 1
ATOM 1627 C CA . GLN A 1 210 ? -12.379 -10.151 13.935 1.00 82.44 210 GLN A CA 1
ATOM 1628 C C . GLN A 1 210 ? -11.420 -9.249 14.718 1.00 82.44 210 GLN A C 1
ATOM 1630 O O . GLN A 1 210 ? -11.735 -8.100 15.021 1.00 82.44 210 GLN A O 1
ATOM 1635 N N . SER A 1 211 ? -10.227 -9.769 15.012 1.00 85.38 211 SER A N 1
ATOM 1636 C CA . SER A 1 211 ? -9.124 -9.013 15.607 1.00 85.38 211 SER A CA 1
ATOM 1637 C C . SER A 1 211 ? -7.829 -9.248 14.831 1.00 85.38 211 SER A C 1
ATOM 1639 O O . SER A 1 211 ? -7.651 -10.275 14.174 1.00 85.38 211 SER A O 1
ATOM 1641 N N . LEU A 1 212 ? -6.932 -8.269 14.891 1.00 90.94 212 LEU A N 1
ATOM 1642 C CA . LEU A 1 212 ? -5.598 -8.311 14.306 1.00 90.94 212 LEU A CA 1
ATOM 1643 C C . LEU A 1 212 ? -4.544 -8.156 15.395 1.00 90.94 212 LEU A C 1
ATOM 1645 O O . LEU A 1 212 ? -4.772 -7.491 16.405 1.00 90.94 212 LEU A O 1
ATOM 1649 N N . MET A 1 213 ? -3.368 -8.728 15.154 1.00 90.88 213 MET A N 1
ATOM 1650 C CA . MET A 1 213 ? -2.183 -8.449 15.957 1.00 90.88 213 MET A CA 1
ATOM 1651 C C . MET A 1 213 ? -1.491 -7.195 15.421 1.00 90.88 213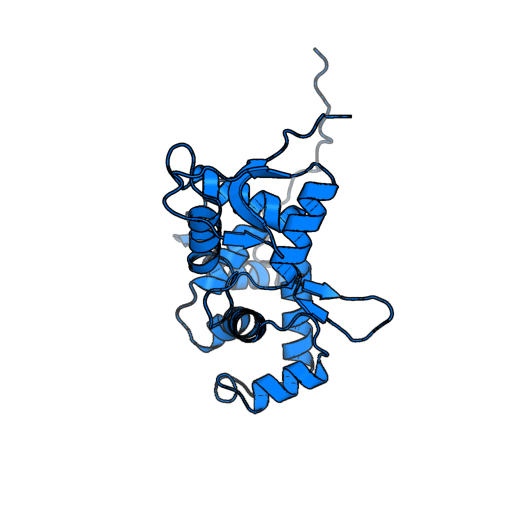 MET A C 1
ATOM 1653 O O . MET A 1 213 ? -1.061 -7.165 14.268 1.00 90.88 213 MET A O 1
ATOM 1657 N N . LEU A 1 214 ? -1.370 -6.175 16.267 1.00 89.25 214 LEU A N 1
ATOM 1658 C CA . LEU A 1 214 ? -0.561 -4.986 16.028 1.00 89.25 214 LEU A CA 1
ATOM 1659 C C . LEU A 1 214 ? 0.603 -4.996 17.024 1.00 89.25 214 LEU A C 1
ATOM 1661 O O . LEU A 1 214 ? 0.452 -4.616 18.187 1.00 89.25 214 LEU A O 1
ATOM 1665 N N . GLY A 1 215 ? 1.755 -5.505 16.582 1.00 82.19 215 GLY A N 1
ATOM 1666 C CA . GLY A 1 215 ? 2.834 -5.885 17.493 1.00 82.19 215 GLY A CA 1
ATOM 1667 C C . GLY A 1 215 ? 2.376 -7.026 18.403 1.00 82.19 215 GLY A C 1
ATOM 1668 O O . GLY A 1 215 ? 1.942 -8.068 17.920 1.00 82.19 215 GLY A O 1
ATOM 1669 N N . GLU A 1 216 ? 2.424 -6.811 19.714 1.00 84.50 216 GLU A N 1
ATOM 1670 C CA . GLU A 1 216 ? 2.012 -7.801 20.722 1.00 84.50 216 GLU A CA 1
ATOM 1671 C C . GLU A 1 216 ? 0.554 -7.632 21.181 1.00 84.50 216 GLU A C 1
ATOM 1673 O O . GLU A 1 216 ? 0.059 -8.407 21.998 1.00 84.50 216 GLU A O 1
ATOM 1678 N N . ARG A 1 217 ? -0.164 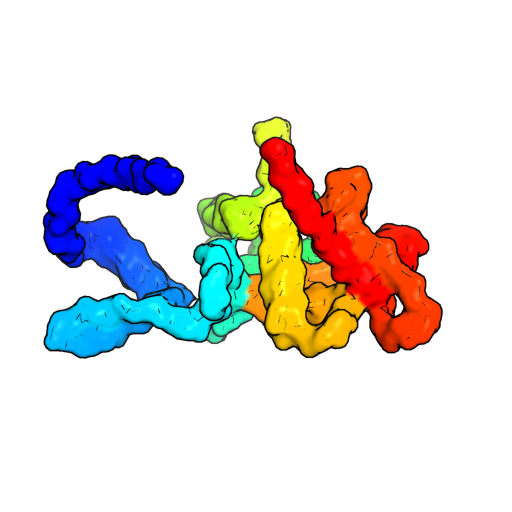-6.629 20.658 1.00 89.75 217 ARG A N 1
ATOM 1679 C CA . ARG A 1 217 ? -1.522 -6.289 21.098 1.00 89.75 217 ARG A CA 1
ATOM 1680 C C . ARG A 1 217 ? -2.568 -6.738 20.083 1.00 89.75 217 ARG A C 1
ATOM 1682 O O . ARG A 1 217 ? -2.419 -6.496 18.887 1.00 89.75 217 ARG A O 1
ATOM 1689 N N . ARG A 1 218 ? -3.668 -7.323 20.568 1.00 91.06 218 ARG A N 1
ATOM 1690 C CA . ARG A 1 218 ? -4.872 -7.545 19.755 1.00 91.06 218 ARG A CA 1
ATOM 1691 C C . ARG A 1 218 ? -5.667 -6.255 19.619 1.00 91.06 218 ARG A C 1
ATOM 1693 O O . ARG A 1 218 ? -5.885 -5.562 20.608 1.00 91.06 218 ARG A O 1
ATOM 1700 N N . VAL A 1 219 ? -6.116 -5.961 18.407 1.00 92.00 219 VAL A N 1
ATOM 1701 C CA . VAL A 1 219 ? -6.922 -4.784 18.070 1.00 92.00 219 VAL A CA 1
ATOM 1702 C C . VAL A 1 219 ? -8.093 -5.225 17.203 1.00 92.00 219 VAL A C 1
ATOM 1704 O O . VAL A 1 219 ? -7.900 -5.980 16.251 1.00 92.00 219 VAL A O 1
ATOM 1707 N N . SER A 1 220 ? -9.299 -4.762 17.520 1.00 90.94 220 SER A N 1
ATOM 1708 C CA . SER A 1 220 ? -10.501 -5.017 16.717 1.00 90.94 220 SER A CA 1
ATOM 1709 C C . SER A 1 220 ? -11.024 -3.756 16.040 1.00 90.94 220 SER A C 1
ATOM 1711 O O . SER A 1 220 ? -11.538 -3.834 14.928 1.00 90.94 220 SER A O 1
ATOM 1713 N N . GLU A 1 221 ? -10.851 -2.593 16.664 1.00 90.12 221 GLU A N 1
ATOM 1714 C CA . GLU A 1 221 ? -11.442 -1.334 16.215 1.00 90.12 221 GLU A CA 1
ATOM 1715 C C . GLU A 1 221 ? -10.417 -0.211 16.113 1.00 90.12 221 GLU A C 1
ATOM 1717 O O . GLU A 1 221 ? -9.381 -0.209 16.784 1.00 90.12 221 GLU A O 1
ATOM 1722 N N . VAL A 1 222 ? -10.736 0.759 15.258 1.00 90.38 222 VAL A N 1
ATOM 1723 C CA . VAL A 1 222 ? -9.966 1.984 15.079 1.00 90.38 222 VAL A CA 1
ATOM 1724 C C . VAL A 1 222 ? -10.902 3.185 15.067 1.00 90.38 222 VAL A C 1
ATOM 1726 O O . VAL A 1 222 ? -11.866 3.237 14.307 1.00 90.38 222 VAL A O 1
ATOM 1729 N N . VAL A 1 223 ? -10.577 4.180 15.884 1.00 89.12 223 VAL A N 1
ATOM 1730 C CA . VAL A 1 223 ? -11.216 5.494 15.858 1.00 89.12 223 VAL A CA 1
ATOM 1731 C C . VAL A 1 223 ? -10.191 6.500 15.357 1.00 89.12 223 VAL A C 1
ATOM 1733 O O . VAL A 1 223 ? -9.104 6.633 15.928 1.00 89.12 223 VAL A O 1
ATOM 1736 N N . MET A 1 224 ? -10.528 7.208 14.281 1.00 86.81 224 MET A N 1
ATOM 1737 C CA . MET A 1 224 ? -9.711 8.308 13.774 1.00 86.81 224 MET A CA 1
ATOM 1738 C C . MET A 1 224 ? -9.918 9.514 14.685 1.00 86.81 224 MET A C 1
ATOM 1740 O O . MET A 1 224 ? -11.052 9.923 14.942 1.00 86.81 224 MET A O 1
ATOM 1744 N N . ALA A 1 225 ? -8.834 10.068 15.224 1.00 80.88 225 ALA A N 1
ATOM 1745 C CA . ALA A 1 225 ? -8.944 11.254 16.052 1.00 80.88 225 ALA A CA 1
ATOM 1746 C C . ALA A 1 225 ? -9.371 12.435 15.174 1.00 80.88 225 ALA A C 1
ATOM 1748 O O . ALA A 1 225 ? -8.719 12.744 14.177 1.00 80.88 225 ALA A O 1
ATOM 1749 N N . ILE A 1 226 ? -10.458 13.110 15.554 1.00 59.31 226 ILE A N 1
ATOM 1750 C CA . ILE A 1 226 ? -10.839 14.379 14.932 1.00 59.31 226 ILE A CA 1
ATOM 1751 C C . ILE A 1 226 ? -9.677 15.337 15.180 1.00 59.31 226 ILE A C 1
ATOM 1753 O O . ILE A 1 226 ? -9.316 15.584 16.336 1.00 59.31 226 ILE A O 1
ATOM 1757 N N . ALA A 1 227 ? -9.065 15.835 14.105 1.00 52.31 227 ALA A N 1
ATOM 1758 C CA . ALA A 1 227 ? -8.019 16.836 14.208 1.00 52.31 227 ALA A CA 1
ATOM 1759 C C . ALA A 1 227 ? -8.558 17.997 15.053 1.00 52.31 227 ALA A C 1
ATOM 1761 O O . ALA A 1 227 ? -9.510 18.671 14.661 1.00 52.31 227 ALA A O 1
ATOM 1762 N N . LYS A 1 228 ? -7.970 18.225 16.232 1.00 39.00 228 LYS A N 1
ATOM 1763 C CA . LYS A 1 228 ? -8.150 19.502 16.915 1.00 39.00 228 LYS A CA 1
ATOM 1764 C C . LYS A 1 228 ? -7.476 20.531 16.019 1.00 39.00 228 LYS A C 1
ATOM 1766 O O . LYS A 1 228 ? -6.249 20.581 15.980 1.00 39.00 228 LYS A O 1
ATOM 1771 N N . SER A 1 229 ? -8.272 21.283 15.263 1.00 34.12 229 SER A N 1
ATOM 1772 C CA . SER A 1 229 ? -7.816 22.485 14.574 1.00 34.12 229 SER A CA 1
ATOM 1773 C C . SER A 1 229 ? -7.109 23.356 15.610 1.00 34.12 229 SER A C 1
ATOM 1775 O O . SER A 1 229 ? -7.761 23.871 16.520 1.00 34.12 229 SER A O 1
ATOM 1777 N N . SER A 1 230 ? -5.782 23.398 15.528 1.00 32.66 230 SER A N 1
ATOM 1778 C CA . SER A 1 230 ? -4.933 24.291 16.313 1.00 32.66 230 SER A CA 1
ATOM 1779 C C . SER A 1 230 ? -4.558 25.468 15.434 1.00 32.66 230 SER A C 1
ATOM 1781 O O . SER A 1 230 ? -4.277 25.207 14.241 1.00 32.66 230 SER A O 1
#

Secondary structure (DSSP, 8-state):
----------------TT-HHHHHHHHHHHHTTSEEEETTTTEEEE---STT--HHHHHHHHHHS-SSHHHHHHHHHHHHHHHTT--EE-HHHHHHHHHHSTTTTT----HHHHHHHHHHHHHTTS-EE-TTSS-EE----HHHHHHHHHHHHHHS-SS--HHHHHHHHHHHTS--B-TTSPBPHHHHHHHHHHHHTTSEEEE--TT-S--EEETTEEE-EEEEPP----